Protein AF-A0A3B0VTG4-F1 (afdb_monomer)

pLDDT: mean 87.67, std 13.04, range [30.02, 98.69]

Nearest PDB structures (foldseek):
  5x3d-assembly1_A-2  TM=9.812E-01  e=2.605E-19  Streptomyces wedmorensis
  1n1d-assembly1_A  TM=8.820E-01  e=1.690E-10  Bacillus subtilis
  2b7l-assembly2_D  TM=8.558E-01  e=4.816E-09  Staphylococcus aureus
  3glv-assembly1_B  TM=8.226E-01  e=9.323E-08  Thermoplasma volcanium GSS1
  3k9w-assembly1_A  TM=6.920E-01  e=7.096E-05  Burkholderia pseudomallei 1710b

Solvent-accessible surface area (backbone atoms only — not comparable to full-atom values): 11558 Å² total; per-residue (Å²): 132,49,34,21,36,32,72,44,66,56,52,68,77,51,68,50,59,53,50,55,52,54,58,35,44,77,69,26,48,18,34,35,32,35,34,30,56,66,38,28,48,74,79,52,66,67,56,88,50,53,45,69,57,37,45,56,53,48,63,69,37,92,60,43,73,44,72,44,84,24,72,54,84,64,54,53,70,62,43,70,75,64,62,41,52,28,37,43,45,56,47,71,40,75,49,73,90,44,30,63,44,50,48,50,48,55,59,60,27,55,78,78,71,24,46,83,45,61,53,79,59,57,77,99,58,47,52,67,56,54,49,52,53,49,47,57,62,65,67,30,68,67,46,50,48,51,54,53,54,50,46,62,74,77,33,100,71,80,45,68,44,80,26,63,49,72,66,51,41,55,52,50,77,71,43,66,47,79,55,96,91,39,80,46,58,63,73,45,80,40,77,46,90,78,38,76,76,72,81,82,124

InterPro domains:
  IPR004821 Cytidyltransferase-like domain [PF01467] (10-132)
  IPR004821 Cytidyltransferase-like domain [TIGR00125] (4-64)
  IPR014729 Rossmann-like alpha/beta/alpha sandwich fold [G3DSA:3.40.50.620] (1-135)
  IPR050385 Archaeal FAD synthase [PTHR43793] (2-139)

Structure (mmCIF, N/CA/C/O backbone):
data_AF-A0A3B0VTG4-F1
#
_entry.id   AF-A0A3B0VTG4-F1
#
loop_
_atom_site.group_PDB
_atom_site.id
_atom_site.type_symbol
_atom_site.label_atom_id
_atom_site.label_alt_id
_atom_site.label_comp_id
_atom_site.label_asym_id
_atom_site.label_entity_id
_atom_site.label_seq_id
_atom_site.pdbx_PDB_ins_code
_atom_site.Cartn_x
_atom_site.Cartn_y
_atom_site.Cartn_z
_atom_site.occupancy
_atom_site.B_iso_or_equiv
_atom_site.auth_seq_id
_atom_site.auth_comp_id
_atom_site.auth_asym_id
_atom_site.auth_atom_id
_atom_site.pdbx_PDB_model_num
ATOM 1 N N . MET A 1 1 ? -21.151 6.789 13.279 1.00 82.62 1 MET A N 1
ATOM 2 C CA . MET A 1 1 ? -20.864 5.482 12.653 1.00 82.62 1 MET A CA 1
ATOM 3 C C . MET A 1 1 ? -19.527 5.004 13.201 1.00 82.62 1 MET A C 1
ATOM 5 O O . MET A 1 1 ? -18.742 5.866 13.580 1.00 82.62 1 MET A O 1
ATOM 9 N N . LYS A 1 2 ? -19.290 3.693 13.326 1.00 96.19 2 LYS A N 1
ATOM 10 C CA . LYS A 1 2 ? -17.978 3.196 13.775 1.00 96.19 2 LYS A CA 1
ATOM 11 C C . LYS A 1 2 ? -16.928 3.415 12.689 1.00 96.19 2 LYS A C 1
ATOM 13 O O . LYS A 1 2 ? -17.271 3.433 11.509 1.00 96.19 2 LYS A O 1
ATOM 18 N N . THR A 1 3 ? -15.677 3.566 13.089 1.00 97.94 3 THR A N 1
ATOM 19 C CA . THR A 1 3 ? -14.539 3.845 12.211 1.00 97.94 3 THR A CA 1
ATOM 20 C C . THR A 1 3 ? -13.556 2.684 12.209 1.00 97.94 3 THR A C 1
ATOM 22 O O . THR A 1 3 ? -13.277 2.072 13.241 1.00 97.94 3 THR A O 1
ATOM 25 N N . VAL A 1 4 ? -13.033 2.368 11.028 1.00 98.62 4 VAL A N 1
ATOM 26 C CA . VAL A 1 4 ? -12.163 1.216 10.800 1.00 98.62 4 VAL A CA 1
ATOM 27 C C . VAL A 1 4 ? -10.908 1.683 10.092 1.00 98.62 4 VAL A C 1
ATOM 29 O O . VAL A 1 4 ? -10.991 2.299 9.033 1.00 98.62 4 VAL A O 1
ATOM 32 N N . PHE A 1 5 ? -9.743 1.384 10.649 1.00 98.69 5 PHE A N 1
ATOM 33 C CA . PHE A 1 5 ? -8.465 1.698 10.031 1.00 98.69 5 PHE A CA 1
ATOM 34 C C . PHE A 1 5 ? -7.847 0.460 9.381 1.00 98.69 5 PHE A C 1
ATOM 36 O O . PHE A 1 5 ? -7.787 -0.613 9.983 1.00 98.69 5 PHE A O 1
ATOM 43 N N . VAL A 1 6 ? -7.364 0.614 8.151 1.00 98.31 6 VAL A N 1
ATOM 44 C CA . VAL A 1 6 ? -6.686 -0.448 7.402 1.00 98.31 6 VAL A CA 1
ATOM 45 C C . VAL A 1 6 ? -5.380 0.089 6.839 1.00 98.31 6 VAL A C 1
ATOM 47 O O . VAL A 1 6 ? -5.399 1.001 6.019 1.00 98.31 6 VAL A O 1
ATOM 50 N N . ALA A 1 7 ? -4.247 -0.489 7.230 1.00 96.88 7 ALA A N 1
ATOM 51 C CA . ALA A 1 7 ? -2.952 -0.142 6.650 1.00 96.88 7 ALA A CA 1
ATOM 52 C C . ALA A 1 7 ? -2.632 -1.050 5.453 1.00 96.88 7 ALA A C 1
ATOM 54 O O . ALA A 1 7 ? -2.737 -2.271 5.557 1.00 96.88 7 ALA A O 1
ATOM 55 N N . MET A 1 8 ? -2.231 -0.477 4.314 1.00 94.44 8 MET A N 1
ATOM 56 C CA . MET A 1 8 ? -1.784 -1.252 3.149 1.00 94.44 8 MET A CA 1
ATOM 57 C C . MET A 1 8 ? -0.850 -0.452 2.236 1.00 94.44 8 MET A C 1
ATOM 59 O O . MET A 1 8 ? -0.914 0.772 2.177 1.00 94.44 8 MET A O 1
ATOM 63 N N . SER A 1 9 ? 0.003 -1.144 1.475 1.00 91.31 9 SER A N 1
ATOM 64 C CA . SER A 1 9 ? 0.797 -0.511 0.411 1.00 91.31 9 SER A CA 1
ATOM 65 C C . SER A 1 9 ? 0.034 -0.423 -0.912 1.00 91.31 9 SER A C 1
ATOM 67 O O . SER A 1 9 ? 0.236 0.529 -1.657 1.00 91.31 9 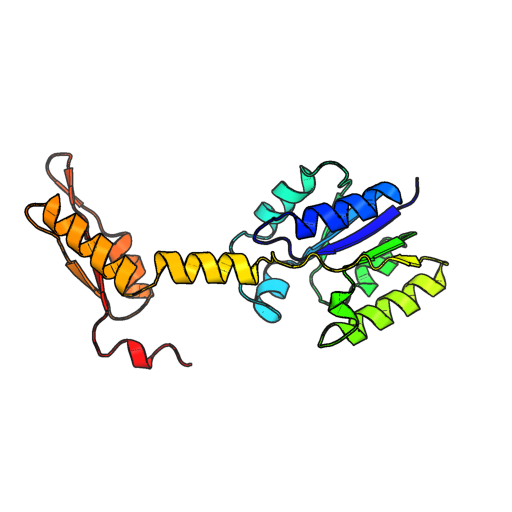SER A O 1
ATOM 69 N N . ALA A 1 10 ? -0.843 -1.397 -1.195 1.00 90.81 10 ALA A N 1
ATOM 70 C CA . ALA A 1 10 ? -1.760 -1.414 -2.339 1.00 90.81 10 ALA A CA 1
ATOM 71 C C . ALA A 1 10 ? -1.123 -1.017 -3.685 1.00 90.81 10 ALA A C 1
ATOM 73 O O . ALA A 1 10 ? -1.694 -0.227 -4.426 1.00 90.81 10 ALA A O 1
ATOM 74 N N . ASP A 1 11 ? 0.065 -1.557 -3.986 1.00 86.88 11 ASP A N 1
ATOM 75 C CA . ASP A 1 11 ? 0.734 -1.334 -5.272 1.00 86.88 11 ASP A CA 1
ATOM 76 C C . ASP A 1 11 ? -0.011 -2.048 -6.404 1.00 86.88 11 ASP A C 1
ATOM 78 O O . ASP A 1 11 ? -0.978 -1.512 -6.922 1.00 86.88 11 ASP A O 1
ATOM 82 N N . ILE A 1 12 ? 0.312 -3.297 -6.744 1.00 89.69 12 ILE A N 1
ATOM 83 C CA . ILE A 1 12 ? -0.545 -4.050 -7.671 1.00 89.69 12 ILE A CA 1
ATOM 84 C C . ILE A 1 12 ? -1.822 -4.468 -6.932 1.00 89.69 12 ILE A C 1
ATOM 86 O O . ILE A 1 12 ? -1.816 -5.403 -6.131 1.00 89.69 12 ILE A O 1
ATOM 90 N N . PHE A 1 13 ? -2.920 -3.749 -7.163 1.00 90.94 13 PHE A N 1
ATOM 91 C CA . PHE A 1 13 ? -4.183 -4.008 -6.479 1.00 90.94 13 PHE A CA 1
ATOM 92 C C . PHE A 1 13 ? -4.794 -5.350 -6.917 1.00 90.94 13 PHE A C 1
ATOM 94 O O . PHE A 1 13 ? -4.857 -5.664 -8.103 1.00 90.94 13 PHE A O 1
ATOM 101 N N . HIS A 1 14 ? -5.244 -6.161 -5.958 1.00 91.44 14 HIS A N 1
ATOM 102 C CA . HIS A 1 14 ? -5.700 -7.529 -6.194 1.00 91.44 14 HIS A CA 1
ATOM 103 C C . HIS A 1 14 ? -6.738 -7.963 -5.150 1.00 91.44 14 HIS A C 1
ATOM 105 O O . HIS A 1 14 ? -7.029 -7.240 -4.193 1.00 91.44 14 HIS A O 1
ATOM 111 N N . THR A 1 15 ? -7.276 -9.176 -5.296 1.00 92.06 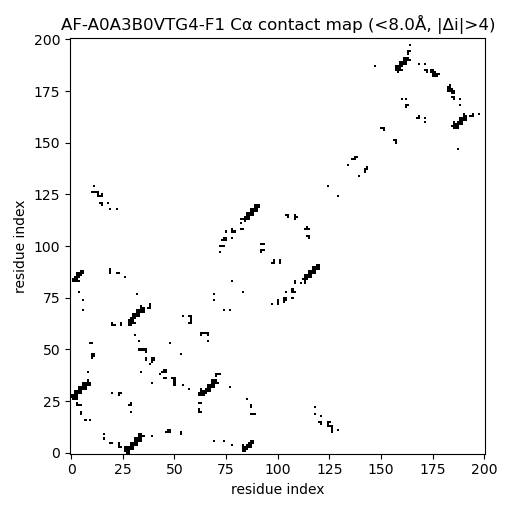15 THR A N 1
ATOM 112 C CA . THR A 1 15 ? -8.368 -9.699 -4.455 1.00 92.06 15 THR A CA 1
ATOM 113 C C . THR A 1 15 ? -8.025 -9.775 -2.967 1.00 92.06 15 THR A C 1
ATOM 115 O O . THR A 1 15 ? -8.903 -9.534 -2.147 1.00 92.06 15 THR A O 1
ATOM 118 N N . GLY A 1 16 ? -6.759 -10.007 -2.604 1.00 92.06 16 GLY A N 1
ATOM 119 C CA . GLY A 1 16 ? -6.303 -9.891 -1.210 1.00 92.06 16 GLY A CA 1
ATOM 120 C C . GLY A 1 16 ? -6.625 -8.537 -0.550 1.00 92.06 16 GLY A C 1
ATOM 121 O O . GLY A 1 16 ? -7.197 -8.514 0.538 1.00 92.06 16 GLY A O 1
ATOM 122 N N . HIS A 1 17 ? -6.367 -7.406 -1.225 1.00 94.81 17 HIS A N 1
ATOM 123 C CA . HIS A 1 17 ? -6.734 -6.081 -0.701 1.00 94.81 17 HIS A CA 1
ATOM 124 C C . HIS A 1 17 ? -8.258 -5.918 -0.599 1.00 94.81 17 HIS A C 1
ATOM 126 O O . HIS A 1 17 ? -8.766 -5.424 0.408 1.00 94.81 17 HIS A O 1
ATOM 132 N N . LEU A 1 18 ? -9.003 -6.390 -1.608 1.00 94.56 18 LEU A N 1
ATOM 133 C CA . LEU A 1 18 ? -10.471 -6.365 -1.595 1.00 94.56 18 LEU A CA 1
ATOM 134 C C . LEU A 1 18 ? -11.063 -7.175 -0.437 1.00 94.56 18 LEU A C 1
ATOM 136 O O . LEU A 1 18 ? -12.076 -6.764 0.123 1.00 94.56 18 LEU A O 1
ATOM 140 N N . ASN A 1 19 ? -10.453 -8.303 -0.069 1.00 94.62 19 ASN A N 1
ATOM 141 C CA . ASN A 1 19 ? -10.923 -9.129 1.039 1.00 94.62 19 ASN A CA 1
ATOM 142 C C . ASN A 1 19 ? -10.782 -8.402 2.382 1.00 94.62 19 ASN A C 1
ATOM 144 O O . ASN A 1 19 ? -11.737 -8.360 3.155 1.00 94.62 19 ASN A O 1
ATOM 148 N N . ILE A 1 20 ? -9.639 -7.750 2.620 1.00 96.06 20 ILE A N 1
ATOM 149 C CA . ILE A 1 20 ? -9.441 -6.918 3.815 1.00 96.06 20 ILE A CA 1
ATOM 150 C C . ILE A 1 20 ? -10.468 -5.780 3.868 1.00 96.06 20 ILE A C 1
ATOM 152 O O . ILE A 1 20 ? -11.127 -5.593 4.889 1.00 96.06 20 ILE A O 1
ATOM 156 N N . ILE A 1 21 ? -10.667 -5.059 2.759 1.00 97.00 21 ILE A N 1
ATOM 157 C CA . ILE A 1 21 ? -11.650 -3.964 2.687 1.00 97.00 21 ILE A CA 1
ATOM 158 C C . ILE A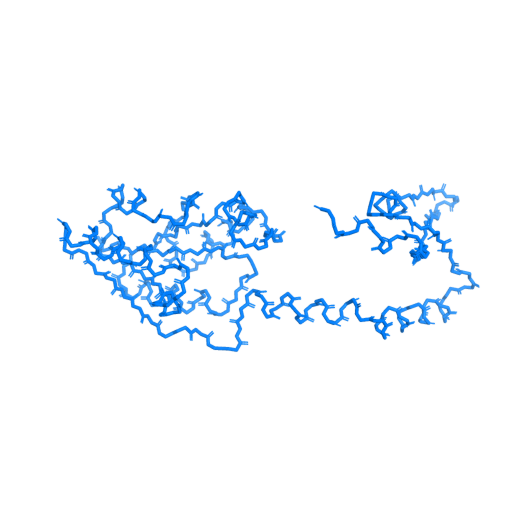 1 21 ? -13.076 -4.489 2.899 1.00 97.00 21 ILE A C 1
ATOM 160 O O . ILE A 1 21 ? -13.884 -3.829 3.550 1.00 97.00 21 ILE A O 1
ATOM 164 N N . LYS A 1 22 ? -13.397 -5.687 2.389 1.00 96.44 22 LYS A N 1
ATOM 165 C CA . LYS A 1 22 ? -14.695 -6.339 2.597 1.00 96.44 22 LYS A CA 1
ATOM 166 C C . LYS A 1 22 ? -14.963 -6.622 4.075 1.00 96.44 22 LYS A C 1
ATOM 168 O O . LYS A 1 22 ? -16.061 -6.323 4.526 1.00 96.44 22 LYS A O 1
ATOM 173 N N . VAL A 1 23 ? -13.985 -7.154 4.804 1.00 97.06 23 VAL A N 1
ATOM 174 C CA . VAL A 1 23 ? -14.107 -7.373 6.254 1.00 97.06 23 VAL A CA 1
ATOM 175 C C . VAL A 1 23 ? -14.235 -6.033 6.982 1.00 97.06 23 VAL A C 1
ATOM 177 O O . VAL A 1 23 ? -15.112 -5.865 7.822 1.00 97.06 23 VAL A O 1
ATOM 180 N N . ALA A 1 24 ? -13.420 -5.042 6.616 1.00 97.81 24 ALA A N 1
ATOM 181 C CA . ALA A 1 24 ? -13.444 -3.725 7.244 1.00 97.81 24 ALA A CA 1
ATOM 182 C C . ALA A 1 24 ? -14.801 -3.015 7.101 1.00 97.81 24 ALA A C 1
ATOM 184 O O . ALA A 1 24 ? -15.331 -2.504 8.084 1.00 97.81 24 ALA A O 1
ATOM 185 N N . ARG A 1 25 ? -15.418 -3.033 5.913 1.00 96.62 25 ARG A N 1
ATOM 186 C CA . ARG A 1 25 ? -16.710 -2.354 5.686 1.00 96.62 25 ARG A CA 1
ATOM 187 C C . ARG A 1 25 ? -17.896 -2.995 6.408 1.00 96.62 25 ARG A C 1
ATOM 189 O O . ARG A 1 25 ? -18.950 -2.376 6.494 1.00 96.62 25 ARG A O 1
ATOM 196 N N . GLU A 1 26 ? -17.764 -4.234 6.881 1.00 97.06 26 GLU A N 1
ATOM 197 C CA . GLU A 1 26 ? -18.783 -4.875 7.726 1.00 97.06 26 GLU A CA 1
ATOM 198 C C . GLU A 1 26 ? -18.760 -4.313 9.160 1.00 97.06 26 GLU A C 1
ATOM 200 O O . GLU A 1 26 ? -19.749 -4.427 9.881 1.00 97.06 26 GLU A O 1
ATOM 205 N N . LEU A 1 27 ? -17.661 -3.658 9.556 1.00 97.56 27 LEU A N 1
ATOM 206 C CA . LEU A 1 27 ? -17.452 -3.104 10.894 1.00 97.56 27 LEU A CA 1
ATOM 207 C C . LEU A 1 27 ? -17.749 -1.596 10.982 1.00 97.56 27 LEU A C 1
ATOM 209 O O . LEU A 1 27 ? -18.110 -1.114 12.059 1.00 97.56 27 LEU A O 1
ATOM 213 N N . GLY A 1 28 ? -17.606 -0.846 9.883 1.00 96.88 28 GLY A N 1
ATOM 214 C CA . GLY A 1 28 ? -17.835 0.601 9.858 1.00 96.88 28 GLY A CA 1
ATOM 215 C C . GLY A 1 28 ? -17.239 1.326 8.646 1.00 96.88 28 GLY A C 1
ATOM 216 O O . GLY A 1 28 ? -16.951 0.713 7.619 1.00 96.88 28 GLY A O 1
ATOM 217 N N . ASP A 1 29 ? -17.061 2.642 8.781 1.00 97.75 29 ASP A N 1
ATOM 218 C CA . ASP A 1 29 ? -16.445 3.511 7.772 1.00 97.75 29 ASP A CA 1
ATOM 219 C C . ASP A 1 29 ? -14.946 3.223 7.649 1.00 97.7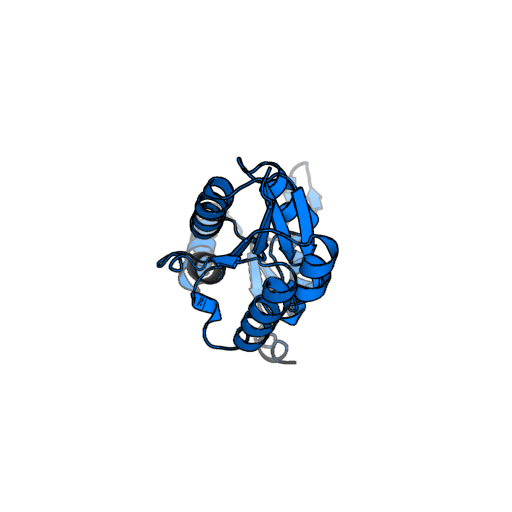5 29 ASP A C 1
ATOM 221 O O . ASP A 1 29 ? -14.203 3.334 8.629 1.00 97.75 29 ASP A O 1
ATOM 225 N N . VAL A 1 30 ? -14.488 2.876 6.444 1.00 98.56 30 VAL A N 1
ATOM 226 C CA . VAL A 1 30 ? -13.110 2.422 6.223 1.00 98.56 30 VAL A CA 1
ATOM 227 C C . VAL A 1 30 ? -12.201 3.595 5.878 1.00 98.56 30 VAL A C 1
ATOM 229 O O . VAL A 1 30 ? -12.356 4.255 4.850 1.00 98.56 30 VAL A O 1
ATOM 232 N N . ILE A 1 31 ? -11.198 3.815 6.720 1.00 98.62 31 ILE A N 1
ATOM 233 C CA . ILE A 1 31 ? -10.091 4.737 6.494 1.00 98.62 31 ILE A CA 1
ATOM 234 C C . ILE A 1 31 ? -8.852 3.906 6.168 1.00 98.62 31 ILE A C 1
ATOM 236 O O . ILE A 1 31 ? -8.397 3.103 6.982 1.00 98.62 31 ILE A O 1
ATOM 240 N N . VAL A 1 32 ? -8.285 4.106 4.983 1.00 98.62 32 VAL A N 1
ATOM 241 C CA . VAL A 1 32 ? -7.075 3.402 4.556 1.00 98.62 32 VAL A CA 1
ATOM 242 C C . VAL A 1 32 ? -5.842 4.255 4.845 1.00 98.62 32 VAL A C 1
ATOM 244 O O . VAL A 1 32 ? -5.724 5.362 4.327 1.00 98.62 32 VAL A O 1
ATOM 247 N N . GLY A 1 33 ? -4.915 3.730 5.644 1.00 98.44 33 GLY A N 1
ATOM 248 C CA . GLY A 1 33 ? -3.544 4.223 5.746 1.00 98.44 33 GLY A CA 1
ATOM 249 C C . GLY A 1 33 ? -2.709 3.663 4.600 1.00 98.44 33 GLY A C 1
ATOM 250 O O . GLY A 1 33 ? -2.276 2.510 4.647 1.00 98.44 33 GLY A O 1
ATOM 251 N N . LEU A 1 34 ? -2.510 4.463 3.556 1.00 98.00 34 LEU A N 1
ATOM 252 C CA . LEU A 1 34 ? -1.762 4.077 2.367 1.00 98.00 34 LEU A CA 1
ATOM 253 C C . LEU A 1 34 ? -0.274 4.380 2.546 1.00 98.00 34 LEU A C 1
ATOM 255 O O . LEU A 1 34 ? 0.110 5.535 2.722 1.00 98.00 34 LEU A O 1
ATOM 259 N N . GLY A 1 35 ? 0.565 3.348 2.453 1.00 96.25 35 GLY A N 1
ATOM 260 C CA . GLY A 1 35 ? 2.021 3.504 2.496 1.00 96.25 35 GLY A CA 1
ATOM 261 C C . GLY A 1 35 ? 2.518 4.507 1.449 1.00 96.25 35 GLY A C 1
ATOM 262 O O . GLY A 1 35 ? 2.178 4.370 0.272 1.00 96.25 35 GLY A O 1
ATOM 263 N N . THR A 1 36 ? 3.313 5.501 1.845 1.00 94.62 36 THR A N 1
ATOM 264 C CA . THR A 1 36 ? 3.918 6.462 0.904 1.00 94.62 36 THR A CA 1
ATOM 265 C C . THR A 1 36 ? 4.952 5.802 -0.025 1.00 94.62 36 THR A C 1
ATOM 267 O O . THR A 1 36 ? 5.247 4.604 0.078 1.00 94.62 36 THR A O 1
ATOM 270 N N . ASP A 1 37 ? 5.472 6.547 -0.998 1.00 89.00 37 ASP A N 1
ATOM 271 C CA . ASP A 1 37 ? 6.493 6.016 -1.908 1.00 89.00 37 ASP A CA 1
ATOM 272 C C . ASP A 1 37 ? 7.828 5.796 -1.179 1.00 89.00 37 ASP A C 1
ATOM 274 O O . ASP A 1 37 ? 8.494 4.785 -1.403 1.00 89.00 37 ASP A O 1
ATOM 278 N N . GLU A 1 38 ? 8.164 6.659 -0.216 1.00 87.12 38 GLU A N 1
ATOM 279 C CA . GLU A 1 38 ? 9.374 6.564 0.606 1.00 87.12 38 GLU A CA 1
ATOM 280 C C . GLU A 1 38 ? 9.379 5.288 1.446 1.00 87.12 38 GLU A C 1
ATOM 282 O O . GLU A 1 38 ? 10.357 4.540 1.431 1.00 87.12 38 GLU A O 1
ATOM 287 N N . ILE A 1 39 ? 8.273 4.991 2.140 1.00 87.88 39 ILE A N 1
ATOM 288 C CA . ILE A 1 39 ? 8.188 3.771 2.951 1.00 87.88 39 ILE A CA 1
ATOM 289 C C . ILE A 1 39 ? 8.216 2.515 2.080 1.00 87.88 39 ILE A C 1
ATOM 291 O O . ILE A 1 39 ? 8.812 1.503 2.453 1.00 87.88 39 ILE A O 1
ATOM 295 N N . SER A 1 40 ? 7.615 2.586 0.892 1.00 82.06 40 SER A N 1
ATOM 296 C CA . SER A 1 40 ? 7.628 1.477 -0.060 1.00 82.06 40 SER A CA 1
ATOM 297 C C . SER A 1 40 ? 9.046 1.197 -0.558 1.00 82.06 40 SER A C 1
ATOM 299 O O . SER A 1 40 ? 9.430 0.034 -0.634 1.00 82.06 40 SER A O 1
ATOM 301 N N . ALA A 1 41 ? 9.834 2.241 -0.830 1.00 79.06 41 ALA A N 1
ATOM 302 C CA . ALA A 1 41 ? 11.226 2.125 -1.258 1.00 79.06 41 ALA A CA 1
ATOM 303 C C . ALA A 1 41 ? 12.178 1.670 -0.137 1.00 79.06 41 ALA A C 1
ATOM 305 O O . ALA A 1 41 ? 13.143 0.966 -0.413 1.00 79.06 41 ALA A O 1
ATOM 306 N N . GLN A 1 42 ? 11.921 2.058 1.116 1.00 79.94 42 GLN A N 1
ATOM 307 C CA . GLN A 1 42 ? 12.785 1.710 2.251 1.00 79.94 42 GLN A CA 1
ATOM 308 C C . GLN A 1 42 ? 12.575 0.280 2.762 1.00 79.94 42 GLN A C 1
ATOM 310 O O . GLN A 1 42 ? 13.536 -0.388 3.133 1.00 79.94 42 GLN A O 1
ATOM 315 N N . TYR A 1 43 ? 11.325 -0.189 2.819 1.00 73.00 43 TYR A N 1
ATOM 316 C CA . TYR A 1 43 ? 10.982 -1.447 3.502 1.00 73.00 43 TYR A CA 1
ATOM 317 C C . TYR A 1 43 ? 10.567 -2.569 2.557 1.00 73.00 43 TYR A C 1
ATOM 319 O O . TYR A 1 43 ? 10.480 -3.730 2.960 1.00 73.00 43 TYR A O 1
ATOM 327 N N . LYS A 1 44 ? 10.260 -2.235 1.305 1.00 71.56 44 LYS A N 1
ATOM 328 C CA . LYS A 1 44 ? 9.880 -3.182 0.260 1.00 71.56 44 LYS A CA 1
ATOM 329 C C . LYS A 1 44 ? 10.597 -2.799 -1.034 1.00 71.56 44 LYS A C 1
ATOM 331 O O . LYS A 1 44 ? 11.603 -2.102 -1.038 1.00 71.56 44 LYS A O 1
ATOM 336 N N . GLN A 1 45 ? 10.095 -3.316 -2.147 1.00 70.69 45 GLN A N 1
ATOM 337 C CA . GLN A 1 45 ? 10.482 -2.850 -3.466 1.00 70.69 45 GLN A CA 1
ATOM 338 C C . GLN A 1 45 ? 9.760 -1.545 -3.786 1.00 70.69 45 GLN A C 1
ATOM 340 O O . GLN A 1 45 ? 8.603 -1.364 -3.395 1.00 70.69 45 GLN A O 1
ATOM 345 N N . MET A 1 46 ? 10.414 -0.699 -4.583 1.00 76.19 46 MET A N 1
ATOM 346 C CA . MET A 1 46 ? 9.791 0.489 -5.152 1.00 76.19 46 MET A CA 1
ATOM 347 C C . MET A 1 46 ? 8.452 0.120 -5.806 1.00 76.19 46 MET A C 1
ATOM 349 O O . MET A 1 46 ? 8.364 -0.810 -6.626 1.00 76.19 46 MET A O 1
ATOM 353 N N . ALA A 1 47 ? 7.398 0.819 -5.382 1.00 80.94 47 ALA A N 1
ATOM 354 C CA . ALA A 1 47 ? 6.064 0.649 -5.931 1.00 80.94 47 ALA A CA 1
ATOM 355 C C . ALA A 1 47 ? 6.087 0.966 -7.433 1.00 80.94 47 ALA A C 1
ATOM 357 O O . ALA A 1 47 ? 6.842 1.820 -7.889 1.00 80.94 47 ALA A O 1
ATOM 358 N N . PHE A 1 48 ? 5.303 0.221 -8.207 1.00 83.75 48 PHE A N 1
ATOM 359 C CA . PHE A 1 48 ? 5.186 0.441 -9.643 1.00 83.75 48 PHE A CA 1
ATOM 360 C C . PHE A 1 48 ? 4.313 1.669 -9.896 1.00 83.75 48 PHE A C 1
ATOM 362 O O . PHE A 1 48 ? 4.605 2.467 -10.781 1.00 83.75 48 PHE A O 1
ATOM 369 N N . MET A 1 49 ? 3.262 1.826 -9.090 1.00 87.75 49 MET A N 1
ATOM 370 C CA . MET A 1 49 ? 2.422 3.015 -9.078 1.00 87.75 49 MET A CA 1
ATOM 371 C C . MET A 1 49 ? 2.854 3.981 -7.977 1.00 87.75 49 MET A C 1
ATOM 373 O O . MET A 1 49 ? 3.135 3.565 -6.848 1.00 87.75 49 MET A O 1
ATOM 377 N N . SER A 1 50 ? 2.831 5.278 -8.286 1.00 90.75 50 SER A N 1
ATOM 378 C CA . SER A 1 50 ? 3.059 6.328 -7.292 1.00 90.75 50 SER A CA 1
ATOM 379 C C . SER A 1 50 ? 1.984 6.309 -6.209 1.00 90.75 50 SER A C 1
ATOM 381 O O . SER A 1 50 ? 0.885 5.773 -6.397 1.00 90.75 50 SER A O 1
ATOM 383 N N . TYR A 1 51 ? 2.275 6.934 -5.073 1.00 94.88 51 TYR A N 1
ATOM 384 C CA . TYR A 1 51 ? 1.317 7.103 -3.987 1.00 94.88 51 TYR A CA 1
ATOM 385 C C . TYR A 1 51 ? -0.005 7.700 -4.480 1.00 94.88 51 TYR A C 1
ATOM 387 O O . TYR A 1 51 ? -1.064 7.160 -4.170 1.00 94.88 51 TYR A O 1
ATOM 395 N N . GLU A 1 52 ? 0.044 8.739 -5.317 1.00 96.31 52 GLU A N 1
ATOM 396 C CA . GLU A 1 52 ? -1.159 9.390 -5.850 1.00 96.31 52 GLU A CA 1
ATOM 397 C C . GLU A 1 52 ? -1.981 8.469 -6.760 1.00 96.31 52 GLU A C 1
ATOM 399 O O . GLU A 1 52 ? -3.209 8.451 -6.683 1.00 96.31 52 GLU A O 1
ATOM 404 N N . GLN A 1 53 ? -1.328 7.638 -7.579 1.00 94.75 53 GLN A N 1
ATOM 405 C CA . GLN A 1 53 ? -2.024 6.650 -8.409 1.00 94.75 53 GLN A CA 1
ATOM 406 C C . GLN A 1 53 ? -2.711 5.581 -7.548 1.00 94.75 53 GLN A C 1
ATOM 408 O O . GLN A 1 53 ? -3.885 5.267 -7.756 1.00 94.75 53 GLN A O 1
ATOM 413 N N . ARG A 1 54 ? -2.004 5.052 -6.541 1.00 96.38 54 ARG A N 1
ATOM 414 C CA . ARG A 1 54 ? -2.539 4.051 -5.600 1.00 96.38 54 ARG A CA 1
ATOM 415 C C . ARG A 1 54 ? -3.684 4.628 -4.764 1.00 96.38 54 ARG A C 1
ATOM 417 O O . ARG A 1 54 ? -4.700 3.962 -4.562 1.00 96.38 54 ARG A O 1
ATOM 424 N N . LYS A 1 55 ? -3.553 5.886 -4.337 1.00 97.81 55 LYS A N 1
ATOM 425 C CA . LYS A 1 55 ? -4.584 6.647 -3.627 1.00 97.81 55 LYS A CA 1
ATOM 426 C C . LYS A 1 55 ? -5.839 6.802 -4.478 1.00 97.81 55 LYS A C 1
ATOM 428 O O . LYS A 1 55 ? -6.913 6.433 -4.014 1.00 97.81 55 LYS A O 1
ATOM 433 N N . ALA A 1 56 ? -5.700 7.252 -5.725 1.00 97.44 56 ALA A N 1
ATOM 434 C CA . ALA A 1 56 ? -6.829 7.431 -6.636 1.00 97.44 56 ALA A CA 1
ATOM 435 C C . ALA A 1 56 ? -7.609 6.125 -6.867 1.00 97.44 56 ALA A C 1
ATOM 437 O O . ALA A 1 56 ? -8.840 6.141 -6.903 1.00 97.44 56 ALA A O 1
ATOM 438 N N . ILE A 1 57 ? -6.916 4.984 -6.973 1.00 96.56 57 ILE A N 1
ATOM 439 C CA . ILE A 1 57 ? -7.564 3.667 -7.054 1.00 96.56 57 ILE A CA 1
ATOM 440 C C . ILE A 1 57 ? -8.387 3.407 -5.791 1.00 96.56 57 ILE A C 1
ATOM 442 O O . ILE A 1 57 ? -9.580 3.131 -5.890 1.00 96.56 57 ILE A O 1
ATOM 446 N N . LEU A 1 58 ? -7.764 3.513 -4.614 1.00 97.44 58 LEU A N 1
ATOM 447 C CA . LEU A 1 58 ? -8.400 3.209 -3.331 1.00 97.44 58 LEU A CA 1
ATOM 448 C C . LEU A 1 58 ? -9.590 4.121 -3.015 1.00 97.44 58 LEU A C 1
ATOM 450 O O . LEU A 1 58 ? -10.597 3.627 -2.518 1.00 97.44 58 LEU A O 1
ATOM 454 N N . GLU A 1 59 ? -9.515 5.411 -3.346 1.00 97.19 59 GLU A N 1
ATOM 455 C CA . GLU A 1 59 ? -10.620 6.369 -3.172 1.00 97.19 59 GLU A CA 1
ATOM 456 C C . GLU A 1 59 ? -11.858 6.008 -4.010 1.00 97.19 59 GLU A C 1
ATOM 458 O O . GLU A 1 59 ? -12.969 6.403 -3.669 1.00 97.19 59 GLU A O 1
ATOM 463 N N . ASN A 1 60 ? -11.690 5.215 -5.073 1.00 97.00 60 ASN A N 1
ATOM 464 C CA . ASN A 1 60 ? -12.782 4.720 -5.914 1.00 97.00 60 ASN A CA 1
ATOM 465 C C . ASN A 1 60 ? -13.215 3.284 -5.568 1.00 97.00 60 ASN A C 1
ATOM 467 O O . ASN A 1 60 ? -14.127 2.738 -6.198 1.00 97.00 60 ASN A O 1
ATOM 471 N N . ILE A 1 61 ? -12.600 2.645 -4.566 1.00 96.56 61 ILE A N 1
ATOM 472 C CA . ILE A 1 61 ? -13.030 1.325 -4.105 1.00 96.56 61 ILE A CA 1
ATOM 473 C C . ILE A 1 61 ? -14.253 1.464 -3.202 1.00 96.56 61 ILE A C 1
ATOM 475 O O . ILE A 1 61 ? -14.241 2.136 -2.171 1.00 96.56 61 ILE A O 1
ATOM 479 N N . LYS A 1 62 ? -15.319 0.739 -3.554 1.00 94.12 62 LYS A N 1
ATOM 480 C CA . LYS A 1 62 ? -16.553 0.691 -2.766 1.00 94.12 62 LYS A CA 1
ATOM 481 C C . LYS A 1 62 ? -16.273 0.327 -1.303 1.00 94.12 62 LYS A C 1
ATOM 483 O O . LYS A 1 62 ? -15.795 -0.769 -1.009 1.00 94.12 62 LYS A O 1
ATOM 488 N N . GLY A 1 63 ? -16.695 1.210 -0.402 1.00 91.31 63 GLY A N 1
ATOM 489 C CA . GLY A 1 63 ? -16.579 1.037 1.046 1.00 91.31 63 GLY A CA 1
ATOM 490 C C . GLY A 1 63 ? -15.370 1.735 1.664 1.00 91.31 63 GLY A C 1
ATOM 491 O O . GLY A 1 63 ? -15.322 1.824 2.883 1.00 91.31 63 GLY A O 1
ATOM 492 N N . VAL A 1 64 ? -14.434 2.252 0.861 1.00 97.75 64 VAL A N 1
ATOM 493 C CA . VAL A 1 64 ? -13.378 3.147 1.345 1.00 97.75 64 VAL A CA 1
ATOM 494 C C . VAL A 1 64 ? -13.959 4.551 1.487 1.00 97.75 64 VAL A C 1
ATOM 496 O O . VAL A 1 64 ? -14.417 5.143 0.515 1.00 97.75 64 VAL A O 1
ATOM 499 N N . THR A 1 65 ? -13.947 5.079 2.707 1.00 97.81 65 THR A N 1
ATOM 500 C CA . THR A 1 65 ? -14.465 6.414 3.036 1.00 97.81 65 THR A CA 1
ATOM 501 C C . THR A 1 65 ? -13.379 7.478 2.895 1.00 97.81 65 THR A C 1
ATOM 503 O O . THR A 1 65 ? -13.657 8.606 2.494 1.00 97.81 65 THR A O 1
ATOM 506 N N . ARG A 1 66 ? -12.130 7.142 3.241 1.00 97.62 66 ARG A N 1
ATOM 507 C CA . ARG A 1 66 ? -10.990 8.063 3.148 1.00 97.62 66 ARG A CA 1
ATOM 508 C C . ARG A 1 66 ? -9.680 7.307 2.980 1.00 97.62 66 ARG A C 1
ATOM 510 O O . ARG A 1 66 ? -9.498 6.253 3.581 1.00 97.62 66 ARG A O 1
ATOM 517 N N . VAL A 1 67 ? -8.741 7.894 2.247 1.00 98.56 67 VAL A N 1
ATOM 518 C CA . VAL A 1 67 ? -7.355 7.423 2.157 1.00 98.56 67 VAL A CA 1
ATOM 519 C C . VAL A 1 67 ? -6.436 8.494 2.741 1.00 98.56 67 VAL A C 1
ATOM 521 O O . VAL A 1 67 ? -6.563 9.669 2.403 1.00 98.56 67 VAL A O 1
ATOM 524 N N . ILE A 1 68 ? -5.543 8.103 3.648 1.00 98.38 68 ILE A N 1
ATOM 525 C CA . ILE A 1 68 ? -4.557 8.984 4.285 1.00 98.38 68 ILE A CA 1
ATOM 526 C C . ILE A 1 68 ? -3.147 8.403 4.133 1.00 98.38 68 ILE A C 1
ATOM 528 O O . ILE A 1 68 ? -3.009 7.182 4.039 1.00 98.38 68 ILE A O 1
ATOM 532 N N . PRO A 1 69 ? -2.094 9.235 4.135 1.00 98.19 69 PRO A N 1
ATOM 533 C CA . PRO A 1 69 ? -0.728 8.738 4.050 1.00 98.19 69 PRO A CA 1
ATOM 534 C C . PRO A 1 69 ? -0.324 7.975 5.317 1.00 98.19 69 PRO A C 1
ATOM 536 O O . PRO A 1 69 ? -0.656 8.358 6.440 1.00 98.19 69 PRO A O 1
ATOM 539 N N . GLN A 1 70 ? 0.445 6.907 5.127 1.00 97.75 70 GLN A N 1
ATOM 540 C CA . GLN A 1 70 ? 1.120 6.136 6.165 1.00 97.75 70 GLN A CA 1
ATOM 541 C C . GLN A 1 70 ? 2.631 6.161 5.864 1.00 97.75 70 GLN A C 1
ATOM 543 O O . GLN A 1 70 ? 3.116 5.339 5.086 1.00 97.75 70 GLN A O 1
ATOM 548 N N . PRO A 1 71 ? 3.382 7.133 6.411 1.00 94.69 71 PRO A N 1
ATOM 549 C CA . PRO A 1 71 ? 4.783 7.364 6.043 1.00 94.69 71 PRO A CA 1
ATOM 550 C C . PRO A 1 71 ? 5.770 6.417 6.736 1.00 94.69 71 PRO A C 1
ATOM 552 O O . PRO A 1 71 ? 6.943 6.398 6.385 1.00 94.69 71 PRO A O 1
ATOM 555 N N . THR A 1 72 ? 5.317 5.658 7.736 1.00 94.94 72 THR A N 1
ATOM 556 C CA . THR A 1 72 ? 6.128 4.768 8.582 1.00 94.94 72 THR A CA 1
ATOM 557 C C . THR A 1 72 ? 5.477 3.392 8.699 1.00 94.94 72 THR A C 1
ATOM 559 O O . THR A 1 72 ? 4.268 3.258 8.507 1.00 94.94 72 THR A O 1
ATOM 562 N N . LEU A 1 73 ? 6.253 2.363 9.061 1.00 93.12 73 LEU A N 1
ATOM 563 C CA . LEU A 1 73 ? 5.671 1.077 9.469 1.00 93.12 73 LEU A CA 1
ATOM 564 C C . LEU A 1 73 ? 4.911 1.187 10.795 1.00 93.12 73 LEU A C 1
ATOM 566 O O . LEU A 1 73 ? 3.963 0.444 11.013 1.00 93.12 73 LEU A O 1
ATOM 570 N N . ASP A 1 74 ? 5.299 2.120 11.665 1.00 95.38 74 ASP A N 1
ATOM 571 C CA . ASP A 1 74 ? 4.572 2.399 12.898 1.00 95.38 74 ASP A CA 1
ATOM 572 C C . ASP A 1 74 ? 3.208 3.046 12.605 1.00 95.38 74 ASP A C 1
ATOM 574 O O . ASP A 1 74 ? 3.128 4.173 12.111 1.00 95.38 74 ASP A O 1
ATOM 578 N N . LEU A 1 75 ? 2.130 2.327 12.922 1.00 97.25 75 LEU A N 1
ATOM 579 C CA . LEU A 1 75 ? 0.756 2.783 12.710 1.00 97.25 75 LEU A CA 1
ATOM 580 C C . LEU A 1 75 ? 0.277 3.733 13.818 1.00 97.25 75 LEU A C 1
ATOM 582 O O . LEU A 1 75 ? -0.697 4.461 13.618 1.00 97.25 75 LEU A O 1
ATOM 586 N N . VAL A 1 76 ? 0.949 3.754 14.975 1.00 97.81 76 VAL A N 1
ATOM 587 C CA . VAL A 1 76 ? 0.508 4.463 16.185 1.00 97.81 76 VAL A CA 1
ATOM 588 C C . VAL A 1 76 ? 0.193 5.945 15.955 1.00 97.81 76 VAL A C 1
ATOM 590 O O . VAL A 1 76 ? -0.849 6.384 16.449 1.00 97.81 76 VAL A O 1
ATOM 593 N N . PRO A 1 77 ? 0.986 6.735 15.201 1.00 98.19 77 PRO A N 1
ATOM 594 C CA . PRO A 1 77 ? 0.674 8.146 14.971 1.00 98.19 77 PRO A CA 1
ATOM 595 C C . PRO A 1 77 ? -0.700 8.356 14.322 1.00 98.19 77 PRO A C 1
ATOM 597 O O . PRO A 1 77 ? -1.504 9.156 14.805 1.00 98.19 77 PRO A O 1
ATOM 600 N N . ASN A 1 78 ? -1.007 7.578 13.279 1.00 98.31 78 ASN A N 1
ATOM 601 C CA . ASN A 1 78 ? -2.306 7.627 12.612 1.00 98.31 78 ASN A CA 1
ATOM 602 C C . ASN A 1 78 ? -3.419 7.085 13.518 1.00 98.31 78 ASN A C 1
ATOM 604 O O . ASN A 1 78 ? -4.499 7.673 13.576 1.00 98.31 78 ASN A O 1
ATOM 608 N N . LEU A 1 79 ? -3.161 6.023 14.286 1.00 98.44 79 LEU A N 1
ATOM 609 C CA . LEU A 1 79 ? -4.140 5.497 15.239 1.00 98.44 79 LEU A CA 1
ATOM 610 C C . LEU A 1 79 ? -4.487 6.507 16.335 1.00 98.44 79 LEU A C 1
ATOM 612 O O . LEU A 1 79 ? -5.663 6.676 16.635 1.00 98.44 79 LEU A O 1
ATOM 616 N N . ARG A 1 80 ? -3.513 7.229 16.899 1.00 98.31 80 ARG A N 1
ATOM 617 C CA . ARG A 1 80 ? -3.769 8.262 17.918 1.00 98.31 80 ARG A CA 1
ATOM 618 C C . ARG A 1 80 ? -4.539 9.458 17.365 1.00 98.31 80 ARG A C 1
ATOM 620 O O . ARG A 1 80 ? -5.368 10.019 18.080 1.00 98.31 80 ARG A O 1
ATOM 627 N N . ALA A 1 81 ? -4.275 9.842 16.116 1.00 97.88 81 ALA A N 1
ATOM 628 C CA . ALA A 1 81 ? -4.976 10.941 15.455 1.00 97.88 81 ALA A CA 1
ATOM 629 C C . ALA A 1 81 ? -6.438 10.590 15.131 1.00 97.88 81 ALA A C 1
ATOM 631 O O . ALA A 1 81 ? -7.315 11.447 15.223 1.00 97.88 81 ALA A O 1
ATOM 632 N N . LEU A 1 82 ? -6.698 9.337 14.750 1.00 97.56 82 LEU A N 1
ATOM 633 C CA . LEU A 1 82 ? -8.018 8.879 14.314 1.00 97.56 82 LEU A CA 1
ATOM 634 C C . LEU A 1 82 ? -8.872 8.278 15.430 1.00 97.56 82 LEU A C 1
ATOM 636 O O . LEU A 1 82 ? -10.092 8.373 15.357 1.00 97.56 82 LEU A O 1
ATOM 640 N N . LYS A 1 83 ? -8.234 7.639 16.417 1.00 98.06 83 LYS A N 1
ATOM 641 C CA . LYS A 1 83 ? -8.848 6.811 17.466 1.00 98.06 83 LYS A CA 1
ATOM 642 C C . LYS A 1 83 ? -9.922 5.858 16.917 1.00 98.06 83 LYS A C 1
ATOM 644 O O . LYS A 1 83 ? -11.078 5.953 17.327 1.00 98.06 83 LYS A O 1
ATOM 649 N N . PRO A 1 84 ? -9.577 4.972 15.963 1.00 98.31 84 PRO A N 1
ATOM 650 C CA . PRO A 1 84 ? -10.567 4.119 15.326 1.00 98.31 84 PRO A CA 1
ATOM 651 C C . PRO A 1 84 ? -11.135 3.084 16.304 1.00 98.31 84 PRO A C 1
ATOM 653 O O . PRO A 1 84 ? -10.429 2.611 17.199 1.00 98.31 84 PRO A O 1
ATOM 656 N N . ASP A 1 85 ? -12.388 2.682 16.085 1.00 98.62 85 ASP A N 1
ATOM 657 C CA . ASP A 1 85 ? -13.013 1.577 16.824 1.00 98.62 85 ASP A CA 1
ATOM 658 C C . ASP A 1 85 ? -12.336 0.240 16.492 1.00 98.62 85 ASP A C 1
ATOM 660 O O . ASP A 1 85 ? -12.194 -0.630 17.353 1.00 98.62 85 ASP A O 1
ATOM 664 N N . PHE A 1 86 ? -11.905 0.081 15.237 1.00 98.62 86 PHE A N 1
ATOM 665 C CA . PHE A 1 86 ? -11.288 -1.145 14.747 1.00 98.62 86 PHE A CA 1
ATOM 666 C C . PHE A 1 86 ? -10.040 -0.881 13.912 1.00 98.62 86 PHE A C 1
ATOM 668 O O . PHE A 1 86 ? -9.998 0.051 13.110 1.00 98.62 86 PHE A O 1
ATOM 675 N N . VAL A 1 87 ? -9.058 -1.770 14.021 1.00 98.62 87 VAL A N 1
ATOM 676 C CA . VAL A 1 87 ? -7.996 -1.936 13.022 1.00 98.62 87 VAL A CA 1
ATOM 677 C C . VAL A 1 87 ? -8.190 -3.288 12.357 1.00 98.62 87 VAL A C 1
ATOM 679 O O . VAL A 1 87 ? -8.417 -4.278 13.048 1.00 98.62 87 VAL A O 1
ATOM 682 N N . VAL A 1 88 ? -8.099 -3.348 11.029 1.00 98.25 88 VAL A N 1
ATOM 683 C CA . VAL A 1 88 ? -8.142 -4.614 10.285 1.00 98.25 88 VAL A CA 1
ATOM 684 C C . VAL A 1 88 ? -6.829 -4.809 9.543 1.00 98.25 88 VAL A C 1
ATOM 686 O O . VAL A 1 88 ? -6.406 -3.941 8.779 1.00 98.25 88 VAL A O 1
ATOM 689 N N . HIS A 1 89 ? -6.198 -5.962 9.747 1.00 96.81 89 HIS A N 1
ATOM 690 C CA . HIS A 1 89 ? -4.977 -6.365 9.049 1.00 96.81 89 HIS A CA 1
ATOM 691 C C . HIS A 1 89 ? -4.982 -7.882 8.829 1.00 96.81 89 HIS A C 1
ATOM 693 O O . HIS A 1 89 ? -5.575 -8.602 9.619 1.00 96.81 89 HIS A O 1
ATOM 699 N N . GLY A 1 90 ? -4.333 -8.391 7.780 1.00 93.94 90 GLY A N 1
ATOM 700 C CA . GLY A 1 90 ? -4.135 -9.840 7.634 1.00 93.94 90 GLY A CA 1
ATOM 701 C C . GLY A 1 90 ? -3.371 -10.441 8.822 1.00 93.94 90 GLY A C 1
ATOM 702 O O . GLY A 1 90 ? -2.627 -9.748 9.512 1.00 93.94 90 GLY A O 1
ATOM 703 N N . ASP A 1 91 ? -3.532 -11.733 9.081 1.00 93.50 91 ASP A N 1
ATOM 704 C CA . ASP A 1 91 ? -2.822 -12.416 10.170 1.00 93.50 91 ASP A CA 1
ATOM 705 C C . ASP A 1 91 ? -1.339 -12.727 9.876 1.00 93.50 91 ASP A C 1
ATOM 707 O O . ASP A 1 91 ? -0.621 -13.200 10.760 1.00 93.50 91 ASP A O 1
ATOM 711 N N . ASP A 1 92 ? -0.850 -12.391 8.679 1.00 90.00 92 ASP A N 1
ATOM 712 C CA . ASP A 1 92 ? 0.519 -12.616 8.201 1.00 90.00 92 ASP A CA 1
ATOM 713 C C . ASP A 1 92 ? 1.581 -11.840 8.996 1.00 90.00 92 ASP A C 1
ATOM 715 O O . ASP A 1 92 ? 2.717 -12.294 9.140 1.00 90.00 92 ASP A O 1
ATOM 719 N N . TRP A 1 93 ? 1.204 -10.712 9.600 1.00 92.44 93 TRP A N 1
ATOM 720 C CA . TRP A 1 93 ? 2.094 -9.886 10.424 1.00 92.44 93 TRP A CA 1
ATOM 721 C C . TRP A 1 93 ? 2.236 -10.336 11.890 1.00 92.44 93 TRP A C 1
ATOM 723 O O . TRP A 1 93 ? 2.958 -9.709 12.666 1.00 92.44 93 TRP A O 1
ATOM 733 N N . LYS A 1 94 ? 1.579 -11.436 12.298 1.00 90.94 94 LYS A N 1
ATOM 734 C CA . LYS A 1 94 ? 1.759 -12.028 13.643 1.00 90.94 94 LYS A CA 1
ATOM 735 C C . LYS A 1 94 ? 3.195 -12.493 13.886 1.00 90.94 94 LYS A C 1
ATOM 737 O O . LYS A 1 94 ? 3.632 -12.603 15.032 1.00 90.94 94 LYS A O 1
ATOM 742 N N . THR A 1 95 ? 3.920 -12.773 12.808 1.00 88.75 95 THR A N 1
ATOM 743 C CA . THR A 1 95 ? 5.322 -13.192 12.818 1.00 88.75 95 THR A CA 1
ATOM 744 C C . THR A 1 95 ? 6.159 -12.259 11.943 1.00 88.75 95 THR A C 1
ATOM 746 O O . THR A 1 95 ? 5.626 -11.468 11.168 1.00 88.75 95 THR A O 1
ATOM 749 N N . GLY A 1 96 ? 7.484 -12.356 12.053 1.00 87.75 96 GLY A N 1
ATOM 750 C CA . GLY A 1 96 ? 8.402 -11.574 11.226 1.00 87.75 96 GLY A CA 1
ATOM 751 C C . GLY A 1 96 ? 8.516 -10.107 11.647 1.00 87.75 96 GLY A C 1
ATOM 752 O O . GLY A 1 96 ? 8.262 -9.750 12.797 1.00 87.75 96 GLY A O 1
ATOM 753 N N . LEU A 1 97 ? 8.933 -9.270 10.695 1.00 84.44 97 LEU A N 1
ATOM 754 C CA . LEU A 1 97 ? 9.358 -7.883 10.922 1.00 84.44 97 LEU A CA 1
ATOM 755 C C . LEU A 1 97 ? 8.268 -6.990 11.538 1.00 84.44 97 LEU A C 1
ATOM 757 O O . LEU A 1 97 ? 8.567 -6.106 12.328 1.00 84.44 97 LEU A O 1
ATOM 761 N N . LEU A 1 98 ? 7.000 -7.225 11.192 1.00 90.69 98 LEU A N 1
ATOM 762 C CA . LEU A 1 98 ? 5.877 -6.380 11.613 1.00 90.69 98 LEU A CA 1
ATOM 763 C C . LEU A 1 98 ? 5.275 -6.776 12.969 1.00 90.69 98 LEU A C 1
ATOM 765 O O . LEU A 1 98 ? 4.300 -6.167 13.409 1.00 90.69 98 LEU A O 1
ATOM 769 N N . ARG A 1 99 ? 5.851 -7.767 13.661 1.00 94.12 99 ARG A N 1
ATOM 770 C CA . ARG A 1 99 ? 5.347 -8.228 14.961 1.00 94.12 99 ARG A CA 1
ATOM 771 C C . ARG A 1 99 ? 5.346 -7.115 16.013 1.00 94.12 99 ARG A C 1
ATOM 773 O O . ARG A 1 99 ? 4.409 -7.030 16.803 1.00 94.12 99 ARG A O 1
ATOM 780 N N . GLU A 1 100 ? 6.376 -6.274 16.026 1.00 93.88 100 GLU A N 1
ATOM 781 C CA . GLU A 1 100 ? 6.477 -5.152 16.969 1.00 93.88 100 GLU A CA 1
ATOM 782 C C . GLU A 1 100 ? 5.441 -4.070 16.657 1.00 93.88 100 GLU A C 1
ATOM 784 O O . GLU A 1 100 ? 4.722 -3.632 17.553 1.00 93.88 100 GLU A O 1
ATOM 789 N N . THR A 1 101 ? 5.269 -3.728 15.375 1.00 95.12 101 THR A N 1
ATOM 790 C CA . THR A 1 101 ? 4.189 -2.845 14.912 1.00 95.12 101 THR A CA 1
ATOM 791 C C . THR A 1 101 ? 2.821 -3.359 15.357 1.00 95.12 101 THR A C 1
ATOM 793 O O . THR A 1 101 ? 2.014 -2.594 15.881 1.00 95.12 101 THR A O 1
ATOM 796 N N . ARG A 1 102 ? 2.562 -4.663 15.193 1.00 96.94 102 ARG A N 1
ATOM 797 C CA . ARG A 1 102 ? 1.318 -5.299 15.638 1.00 96.94 102 ARG A CA 1
ATOM 798 C C . ARG A 1 102 ? 1.103 -5.128 17.141 1.00 96.94 102 ARG A C 1
ATOM 800 O O . ARG A 1 102 ? -0.017 -4.841 17.557 1.00 96.94 102 ARG A O 1
ATOM 807 N N . GLN A 1 103 ? 2.143 -5.314 17.954 1.00 97.06 103 GLN A N 1
ATOM 808 C CA . GLN A 1 103 ? 2.025 -5.138 19.401 1.00 97.06 103 GLN A CA 1
ATOM 809 C C . GLN A 1 103 ? 1.696 -3.683 19.758 1.00 97.06 103 GLN A C 1
ATOM 811 O O . GLN A 1 103 ? 0.738 -3.453 20.488 1.00 97.06 103 GLN A O 1
ATOM 816 N N . GLY A 1 104 ? 2.387 -2.711 19.153 1.00 97.12 104 GLY A N 1
ATOM 817 C CA . GLY A 1 104 ? 2.100 -1.289 19.368 1.00 97.12 104 GLY A CA 1
ATOM 818 C C . GLY A 1 104 ? 0.664 -0.900 18.997 1.00 97.12 104 GLY A C 1
ATOM 819 O O . GLY A 1 104 ? 0.041 -0.100 19.687 1.00 97.12 104 GLY A O 1
ATOM 820 N N . VAL A 1 105 ? 0.099 -1.515 17.954 1.00 97.88 105 VAL A N 1
ATOM 821 C CA . VAL A 1 105 ? -1.315 -1.344 17.577 1.00 97.88 105 VAL A CA 1
ATOM 822 C C . VAL A 1 105 ? -2.250 -1.863 18.667 1.00 97.88 105 VAL A C 1
ATOM 824 O O . VAL A 1 105 ? -3.206 -1.177 19.019 1.00 97.88 105 VAL A O 1
ATOM 827 N N . ILE A 1 106 ? -1.988 -3.056 19.207 1.00 97.75 106 ILE A N 1
ATOM 828 C CA . ILE A 1 106 ? -2.802 -3.648 20.279 1.00 97.75 106 ILE A CA 1
ATOM 829 C C . ILE A 1 106 ? -2.768 -2.761 21.522 1.00 97.75 106 ILE A C 1
ATOM 831 O O . ILE A 1 106 ? -3.825 -2.434 22.058 1.00 97.75 106 ILE A O 1
ATOM 835 N N . ASP A 1 107 ? -1.573 -2.352 21.943 1.00 98.06 107 ASP A N 1
ATOM 836 C CA . ASP A 1 107 ? -1.371 -1.554 23.152 1.00 98.06 107 ASP A CA 1
ATOM 837 C C . ASP A 1 107 ? -2.093 -0.206 23.043 1.00 98.06 107 ASP A C 1
ATOM 839 O O . ASP A 1 107 ? -2.819 0.204 23.946 1.00 98.06 107 ASP A O 1
ATOM 843 N N . VAL A 1 108 ? -1.968 0.455 21.891 1.00 98.12 108 VAL A N 1
ATOM 844 C CA . VAL A 1 108 ? -2.581 1.763 21.648 1.00 98.12 108 VAL A CA 1
ATOM 845 C C . VAL A 1 108 ? -4.102 1.676 21.535 1.00 98.12 108 VAL A C 1
ATOM 847 O O . VAL A 1 108 ? -4.795 2.540 22.063 1.00 98.12 108 VAL A O 1
ATOM 850 N N . LEU A 1 109 ? -4.652 0.625 20.919 1.00 98.19 109 LEU A N 1
ATOM 851 C CA . LEU A 1 109 ? -6.105 0.441 20.843 1.00 98.19 109 LEU A CA 1
ATOM 852 C C . LEU A 1 109 ? -6.748 0.233 22.222 1.00 98.19 109 LEU A C 1
ATOM 854 O O . LEU A 1 109 ? -7.871 0.694 22.442 1.00 98.19 109 LEU A O 1
ATOM 858 N N . GLN A 1 110 ? -6.051 -0.414 23.164 1.00 97.50 110 GLN A N 1
ATOM 859 C CA . GLN A 1 110 ? -6.560 -0.623 24.525 1.00 97.50 110 GLN A CA 1
ATOM 860 C C . GLN A 1 110 ? -6.831 0.691 25.265 1.00 97.50 110 GLN A C 1
ATOM 862 O O . GLN A 1 110 ? -7.752 0.739 26.079 1.00 97.50 110 GLN A O 1
ATOM 867 N N . GLU A 1 111 ? -6.104 1.767 24.947 1.00 98.19 111 GLU A N 1
ATOM 868 C CA . GLU A 1 111 ? -6.268 3.075 25.595 1.00 98.19 111 GLU A CA 1
ATOM 869 C C . GLU A 1 111 ? -7.679 3.665 25.428 1.00 98.19 111 GLU A C 1
ATOM 871 O O . GLU A 1 111 ? -8.115 4.464 26.258 1.00 98.19 111 GLU A O 1
ATOM 876 N N . TRP A 1 112 ? -8.408 3.283 24.374 1.00 97.94 112 TRP A N 1
ATOM 877 C CA . TRP A 1 112 ? -9.784 3.734 24.124 1.00 97.94 112 TRP A CA 1
ATOM 878 C C . TRP A 1 112 ? -10.776 2.595 23.861 1.00 97.94 112 TRP A C 1
ATOM 880 O O . TRP A 1 112 ? -11.908 2.849 23.451 1.00 97.94 112 TRP A O 1
ATOM 890 N N . GLY A 1 113 ? -10.378 1.345 24.105 1.00 97.31 113 GLY A N 1
ATOM 891 C CA . GLY A 1 113 ? -11.235 0.175 23.893 1.00 97.31 113 GLY A CA 1
ATOM 892 C C . GLY A 1 113 ? -11.452 -0.201 22.423 1.00 97.31 113 GLY A C 1
ATOM 893 O O . GLY A 1 113 ? -12.450 -0.847 22.102 1.00 97.31 113 GLY A O 1
ATOM 894 N N . GLY A 1 114 ? -10.538 0.194 21.533 1.00 97.94 114 GLY A N 1
ATOM 895 C CA . GLY A 1 114 ? -10.515 -0.266 20.146 1.00 97.94 114 GLY A CA 1
ATOM 896 C C . GLY A 1 114 ? -10.119 -1.742 20.027 1.00 97.94 114 GLY A C 1
ATOM 897 O O . GLY A 1 114 ? -9.579 -2.340 20.960 1.00 97.94 114 GLY A O 1
ATOM 898 N N . GLN A 1 115 ? -10.382 -2.351 18.869 1.00 98.25 115 GLN A N 1
ATOM 899 C CA . GLN A 1 115 ? -10.136 -3.780 18.643 1.00 98.25 115 GLN A CA 1
ATOM 900 C C . GLN A 1 115 ? -9.345 -4.047 17.361 1.00 98.25 115 GLN A C 1
ATOM 902 O O . GLN A 1 115 ? -9.607 -3.461 16.312 1.00 98.25 115 GLN A O 1
ATOM 907 N N . LEU A 1 116 ? -8.393 -4.978 17.434 1.00 98.19 116 LEU A N 1
ATOM 908 C CA . LEU A 1 116 ? -7.680 -5.487 16.267 1.00 98.19 116 LEU A CA 1
ATOM 909 C C . LEU A 1 116 ? -8.403 -6.728 15.719 1.00 98.19 116 LEU A C 1
ATOM 911 O O . LEU A 1 116 ? -8.592 -7.705 16.441 1.00 98.19 116 LEU A O 1
ATOM 915 N N . ILE A 1 117 ? -8.775 -6.696 14.441 1.00 98.12 117 ILE A N 1
ATOM 916 C CA . ILE A 1 117 ? -9.433 -7.789 13.719 1.00 98.12 117 ILE A CA 1
ATOM 917 C C . ILE A 1 117 ? -8.467 -8.342 12.671 1.00 98.12 117 ILE A C 1
ATOM 919 O O . ILE A 1 117 ? -7.998 -7.612 11.798 1.00 98.12 117 ILE A O 1
ATOM 923 N N . GLU A 1 118 ? -8.183 -9.643 12.748 1.00 96.75 118 GLU A N 1
ATOM 924 C CA . GLU A 1 118 ? -7.148 -10.290 11.933 1.00 96.75 118 GLU A CA 1
ATOM 925 C C . GLU A 1 118 ? -7.722 -11.423 11.069 1.00 96.75 118 GLU A C 1
ATOM 927 O O . GLU A 1 118 ? -7.622 -12.591 11.457 1.00 96.75 118 GLU A O 1
ATOM 932 N N . PRO A 1 119 ? -8.371 -11.121 9.925 1.00 94.69 119 PRO A N 1
ATOM 933 C CA . PRO A 1 119 ? -8.786 -12.153 8.983 1.00 94.69 119 PRO A CA 1
ATOM 934 C C . PRO A 1 119 ? -7.581 -12.923 8.428 1.00 94.69 119 PRO A C 1
ATOM 936 O O . PRO A 1 119 ? -6.485 -12.379 8.281 1.00 94.69 119 PRO A O 1
ATOM 939 N N . ALA A 1 120 ? -7.818 -14.182 8.056 1.00 91.19 120 ALA A N 1
ATOM 940 C CA . ALA A 1 120 ? -6.808 -15.015 7.417 1.00 91.19 120 ALA A CA 1
ATOM 941 C C . ALA A 1 120 ? -6.277 -14.354 6.136 1.00 91.19 120 ALA A C 1
ATOM 943 O O . ALA A 1 120 ? -7.053 -13.879 5.293 1.00 91.19 120 ALA A O 1
ATOM 944 N N . TYR A 1 121 ? -4.955 -14.344 5.981 1.00 86.25 121 TYR A N 1
ATOM 945 C CA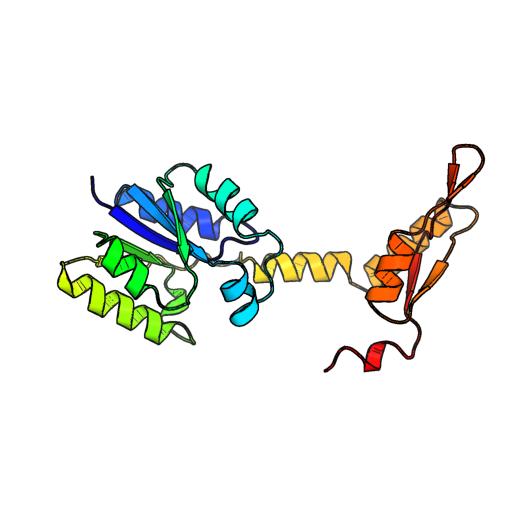 . TYR A 1 121 ? -4.315 -13.810 4.790 1.00 86.25 121 TYR A CA 1
ATOM 946 C C . TYR A 1 121 ? -4.773 -14.561 3.532 1.00 86.25 121 TYR A C 1
ATOM 948 O O . TYR A 1 121 ? -4.876 -15.789 3.503 1.00 86.25 121 TYR A O 1
ATOM 956 N N . THR A 1 122 ? -5.053 -13.818 2.459 1.00 86.62 122 THR A N 1
ATOM 957 C CA . THR A 1 122 ? -5.500 -14.416 1.195 1.00 86.62 122 THR A CA 1
ATOM 958 C C . THR A 1 122 ? -4.339 -15.150 0.530 1.00 86.62 122 THR A C 1
ATOM 960 O O . THR A 1 122 ? -3.396 -14.530 0.046 1.00 86.62 122 THR A O 1
ATOM 963 N N . SER A 1 123 ? -4.407 -16.480 0.493 1.00 81.19 123 SER A N 1
ATOM 964 C CA . SER A 1 123 ? -3.391 -17.309 -0.151 1.00 81.19 123 SER A CA 1
ATOM 965 C C . SER A 1 123 ? -3.479 -17.241 -1.682 1.00 81.19 123 SER A C 1
ATOM 967 O O . SER A 1 123 ? -4.518 -16.931 -2.265 1.00 81.19 123 SER A O 1
ATOM 969 N N . GLY A 1 124 ? -2.359 -17.515 -2.354 1.00 81.94 124 GLY A N 1
ATOM 970 C CA . GLY A 1 124 ? -2.301 -17.645 -3.815 1.00 81.94 124 GLY A CA 1
ATOM 971 C C . GLY A 1 124 ? -2.165 -16.339 -4.607 1.00 81.94 124 GLY A C 1
ATOM 972 O O . GLY A 1 124 ? -1.856 -16.404 -5.794 1.00 81.94 124 GLY A O 1
ATOM 973 N N . ILE A 1 125 ? -2.310 -15.160 -3.991 1.00 84.38 125 ILE A N 1
ATOM 974 C CA . ILE A 1 125 ? -2.114 -13.873 -4.676 1.00 84.38 125 ILE A CA 1
ATOM 975 C C . ILE A 1 125 ? -1.462 -12.826 -3.771 1.00 84.38 125 ILE A C 1
ATOM 977 O O . ILE A 1 125 ? -1.874 -12.611 -2.637 1.00 84.38 125 ILE A O 1
ATOM 981 N N . SER A 1 126 ? -0.436 -12.161 -4.295 1.00 85.50 126 SER A N 1
ATOM 982 C CA . SER A 1 126 ? 0.238 -11.030 -3.657 1.00 85.50 126 SER A CA 1
ATOM 983 C C . SER A 1 126 ? 0.889 -10.161 -4.732 1.00 85.50 126 SER A C 1
ATOM 985 O O . SER A 1 126 ? 1.203 -10.658 -5.818 1.00 85.50 126 SER A O 1
ATOM 987 N N . SER A 1 127 ? 1.156 -8.885 -4.442 1.00 83.50 127 SER A N 1
ATOM 988 C CA . SER A 1 127 ? 1.920 -8.022 -5.357 1.00 83.50 127 SER A CA 1
ATOM 989 C C . SER A 1 127 ? 3.277 -8.629 -5.723 1.00 83.50 127 SER A C 1
ATOM 991 O O . SER A 1 127 ? 3.696 -8.540 -6.874 1.00 83.50 127 SER A O 1
ATOM 993 N N . THR A 1 128 ? 3.942 -9.300 -4.777 1.00 82.81 128 THR A N 1
ATOM 994 C CA . THR A 1 128 ? 5.215 -9.995 -5.017 1.00 82.81 128 THR A CA 1
ATOM 995 C C . THR A 1 128 ? 5.051 -11.143 -6.009 1.00 82.81 128 THR A C 1
ATOM 997 O O . THR A 1 128 ? 5.824 -11.241 -6.959 1.00 82.81 128 THR A O 1
ATOM 1000 N N . ASN A 1 129 ? 4.018 -11.974 -5.846 1.00 84.88 129 ASN A N 1
ATOM 1001 C CA . ASN A 1 129 ? 3.758 -13.098 -6.747 1.00 84.88 129 ASN A CA 1
ATOM 1002 C C . ASN A 1 129 ? 3.377 -12.612 -8.149 1.00 84.88 129 ASN A C 1
ATOM 1004 O O . ASN A 1 129 ? 3.852 -13.165 -9.137 1.00 84.88 129 ASN A O 1
ATOM 1008 N N . LEU A 1 130 ? 2.565 -11.554 -8.246 1.00 84.94 130 LEU A N 1
ATOM 1009 C CA . LEU A 1 130 ? 2.189 -10.947 -9.526 1.00 84.94 130 LEU A CA 1
ATOM 1010 C C . LEU A 1 130 ? 3.407 -10.357 -10.243 1.00 84.94 130 LEU A C 1
ATOM 1012 O O . LEU A 1 130 ? 3.588 -10.593 -11.434 1.00 84.94 130 LEU A O 1
ATOM 1016 N N . ARG A 1 131 ? 4.287 -9.659 -9.516 1.00 80.75 131 ARG A N 1
ATOM 1017 C CA . ARG A 1 131 ? 5.559 -9.160 -10.059 1.00 80.75 131 ARG A CA 1
ATOM 1018 C C . ARG A 1 131 ? 6.466 -10.296 -10.523 1.00 80.75 131 ARG A C 1
ATOM 1020 O O . ARG A 1 131 ? 7.009 -10.220 -11.618 1.00 80.75 131 ARG A O 1
ATOM 1027 N N . ALA A 1 132 ? 6.609 -11.359 -9.733 1.00 81.25 132 ALA A N 1
ATOM 1028 C CA . ALA A 1 132 ? 7.412 -12.521 -10.108 1.00 81.25 132 ALA A CA 1
ATOM 1029 C C . ALA A 1 132 ? 6.857 -13.225 -11.361 1.00 81.25 132 ALA A C 1
ATOM 1031 O O . ALA A 1 132 ? 7.619 -13.594 -12.257 1.00 81.25 132 ALA A O 1
ATOM 1032 N N . ALA A 1 133 ? 5.532 -13.354 -11.468 1.00 80.25 133 ALA A N 1
ATOM 1033 C CA . ALA A 1 133 ? 4.867 -13.902 -12.648 1.00 80.25 133 ALA A CA 1
ATOM 1034 C C . ALA A 1 133 ? 5.086 -13.023 -13.892 1.00 80.25 133 ALA A C 1
ATOM 1036 O O . ALA A 1 133 ? 5.405 -13.538 -14.959 1.00 80.25 133 ALA A O 1
ATOM 1037 N N . LEU A 1 134 ? 4.986 -11.696 -13.755 1.00 77.25 134 LEU A N 1
ATOM 1038 C CA . LEU A 1 134 ? 5.269 -10.765 -14.849 1.00 77.25 134 LEU A CA 1
ATOM 1039 C C . LEU A 1 134 ? 6.737 -10.831 -15.276 1.00 77.25 134 LEU A C 1
ATOM 1041 O O . LEU A 1 134 ? 7.010 -11.010 -16.457 1.00 77.25 134 LEU A O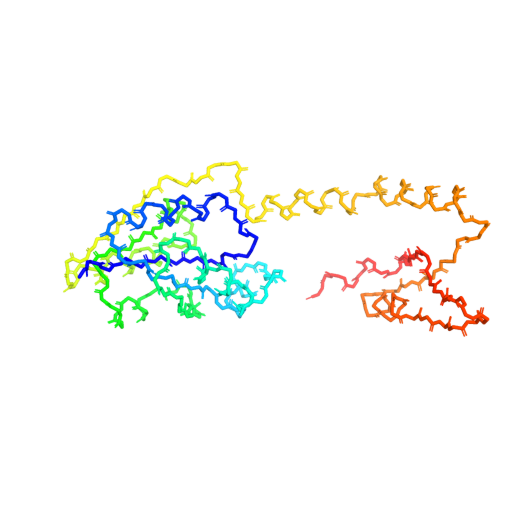 1
ATOM 1045 N N . ASN A 1 135 ? 7.674 -10.765 -14.328 1.00 72.12 135 ASN A N 1
ATOM 1046 C CA . ASN A 1 135 ? 9.107 -10.825 -14.614 1.00 72.12 135 ASN A CA 1
ATOM 1047 C C . ASN A 1 135 ? 9.506 -12.147 -15.277 1.00 72.12 135 ASN A C 1
ATOM 1049 O O . ASN A 1 135 ? 10.250 -12.140 -16.251 1.00 72.12 135 ASN A O 1
ATOM 1053 N N . SER A 1 136 ? 9.003 -13.285 -14.799 1.00 69.25 136 SER A N 1
ATOM 1054 C CA . SER A 1 136 ? 9.281 -14.578 -15.441 1.00 69.25 136 SER A CA 1
ATOM 1055 C C . SER A 1 136 ? 8.701 -14.661 -16.859 1.00 69.25 136 SER A C 1
ATOM 1057 O O . SER A 1 136 ? 9.348 -15.198 -17.760 1.00 69.25 136 SER A O 1
ATOM 1059 N N . ALA A 1 137 ? 7.525 -14.072 -17.095 1.00 66.75 137 ALA A N 1
ATOM 1060 C CA . ALA A 1 137 ? 6.894 -14.050 -18.410 1.00 66.75 137 ALA A CA 1
ATOM 1061 C C . ALA A 1 137 ? 7.590 -13.112 -19.414 1.00 66.75 137 ALA A C 1
ATOM 1063 O O . ALA A 1 137 ? 7.644 -13.445 -20.595 1.00 66.75 137 ALA A O 1
ATOM 1064 N N . THR A 1 138 ? 8.118 -11.963 -18.978 1.00 63.47 138 THR A N 1
ATOM 1065 C CA . THR A 1 138 ? 8.661 -10.919 -19.873 1.00 63.47 138 THR A CA 1
ATOM 1066 C C . THR A 1 138 ? 10.187 -10.897 -19.965 1.00 63.47 138 THR A C 1
ATOM 1068 O O . THR A 1 138 ? 10.723 -10.474 -20.988 1.00 63.47 138 THR A O 1
ATOM 1071 N N . ASN A 1 139 ? 10.899 -11.368 -18.937 1.00 65.94 139 ASN A N 1
ATOM 1072 C CA . ASN A 1 139 ? 12.362 -11.307 -18.849 1.00 65.94 139 ASN A CA 1
ATOM 1073 C C . ASN A 1 139 ? 13.060 -12.665 -18.989 1.00 65.94 139 ASN A C 1
ATOM 1075 O O . ASN A 1 139 ? 14.281 -12.731 -18.839 1.00 65.94 139 ASN A O 1
ATOM 1079 N N . SER A 1 140 ? 12.335 -13.742 -19.303 1.00 71.31 140 SER A N 1
ATOM 1080 C CA . SER A 1 140 ? 12.984 -15.022 -19.598 1.00 71.31 140 SER A CA 1
ATOM 1081 C C . SER A 1 140 ? 13.809 -14.938 -20.895 1.00 71.31 140 SER A C 1
ATOM 1083 O O . SER A 1 140 ? 13.356 -14.321 -21.872 1.00 71.31 140 SER A O 1
ATOM 1085 N N . PRO A 1 141 ? 15.014 -15.546 -20.941 1.00 71.19 141 PRO A N 1
ATOM 1086 C CA . PRO A 1 141 ? 15.805 -15.653 -22.168 1.00 71.19 141 PRO A CA 1
ATOM 1087 C C . PRO A 1 141 ? 14.995 -16.221 -23.338 1.00 71.19 141 PRO A C 1
ATOM 1089 O O . PRO A 1 141 ? 15.104 -15.739 -24.464 1.00 71.19 141 PRO A O 1
ATOM 1092 N N . GLU A 1 142 ? 14.109 -17.180 -23.065 1.00 72.06 142 GLU A N 1
ATOM 1093 C CA . GLU A 1 142 ? 13.236 -17.814 -24.049 1.00 72.06 142 GLU A CA 1
ATOM 1094 C C . GLU A 1 142 ? 12.201 -16.837 -24.610 1.00 72.06 142 GLU A C 1
ATOM 1096 O O . GLU A 1 142 ? 11.959 -16.830 -25.819 1.00 72.06 142 GLU A O 1
ATOM 1101 N N . TYR A 1 143 ? 11.588 -15.999 -23.764 1.00 69.44 143 TYR A N 1
ATOM 1102 C CA . TYR A 1 143 ? 10.656 -14.973 -24.229 1.00 69.44 143 TYR A CA 1
ATOM 1103 C C . TYR A 1 143 ? 11.379 -13.921 -25.074 1.00 69.44 143 TYR A C 1
ATOM 1105 O O . TYR A 1 143 ? 10.933 -13.635 -26.186 1.00 69.44 143 TYR A O 1
ATOM 1113 N N . ARG A 1 144 ? 12.520 -13.399 -24.600 1.00 75.00 144 ARG A N 1
ATOM 1114 C CA . ARG A 1 144 ? 13.329 -12.408 -25.335 1.00 75.00 144 ARG A CA 1
ATOM 1115 C C . ARG A 1 144 ? 13.796 -12.950 -26.688 1.00 75.00 144 ARG A C 1
ATOM 1117 O O . ARG A 1 144 ? 13.596 -12.296 -27.710 1.00 75.00 144 ARG A O 1
ATOM 1124 N N . SER A 1 145 ? 14.321 -14.176 -26.711 1.00 77.12 145 SER A N 1
ATOM 1125 C CA . SER A 1 145 ? 14.736 -14.873 -27.934 1.00 77.12 145 SER A CA 1
ATOM 1126 C C . SER A 1 145 ? 13.563 -15.072 -28.897 1.00 77.12 145 SER A C 1
ATOM 1128 O O . SER A 1 145 ? 13.652 -14.732 -30.077 1.00 77.12 145 SER A O 1
ATOM 1130 N N . ARG A 1 146 ? 12.404 -15.524 -28.400 1.00 75.12 146 ARG A N 1
ATOM 1131 C CA . ARG A 1 146 ? 11.203 -15.699 -29.228 1.00 75.12 146 ARG A CA 1
ATOM 1132 C C . ARG A 1 146 ? 10.716 -14.382 -29.832 1.00 75.12 146 ARG A C 1
ATOM 1134 O O . ARG A 1 146 ? 10.327 -14.375 -30.998 1.00 75.12 146 ARG A O 1
ATOM 1141 N N . GLN A 1 147 ? 10.716 -13.281 -2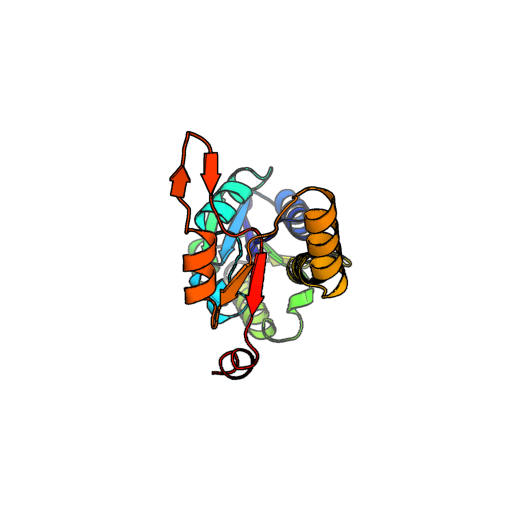9.079 1.00 76.44 147 GLN A N 1
ATOM 1142 C CA . GLN A 1 147 ? 10.334 -11.968 -29.616 1.00 76.44 147 GLN A CA 1
ATOM 1143 C C . GLN A 1 147 ? 11.318 -11.493 -30.692 1.00 76.44 147 GLN A C 1
ATOM 1145 O O . GLN A 1 147 ? 10.880 -11.051 -31.753 1.00 76.44 147 GLN A O 1
ATOM 1150 N N . LEU A 1 148 ? 12.625 -11.672 -30.477 1.00 81.50 148 LEU A N 1
ATOM 1151 C CA . LEU A 1 148 ? 13.647 -11.348 -31.473 1.00 81.50 148 LEU A CA 1
ATOM 1152 C C . LEU A 1 148 ? 13.484 -12.184 -32.757 1.00 81.50 148 LEU A C 1
ATOM 1154 O O . LEU A 1 148 ? 13.475 -11.638 -33.858 1.00 81.50 148 LEU A O 1
ATOM 1158 N N . HIS A 1 149 ? 13.250 -13.494 -32.633 1.00 80.94 149 HIS A N 1
ATOM 1159 C CA . HIS A 1 149 ? 12.959 -14.363 -33.779 1.00 80.94 149 HIS A CA 1
ATOM 1160 C C . HIS A 1 149 ? 11.701 -13.937 -34.545 1.00 80.94 149 HIS A C 1
ATOM 1162 O O . HIS A 1 149 ? 11.687 -13.948 -35.779 1.00 80.94 149 HIS A O 1
ATOM 1168 N N . ARG A 1 150 ? 10.647 -13.512 -33.838 1.00 74.62 150 ARG A N 1
ATOM 1169 C CA . ARG A 1 150 ? 9.452 -12.952 -34.482 1.00 74.62 150 ARG A CA 1
ATOM 1170 C C . ARG A 1 150 ? 9.785 -11.671 -35.240 1.00 74.62 150 ARG A C 1
ATOM 1172 O O . ARG A 1 150 ? 9.336 -11.532 -36.372 1.00 74.62 150 ARG A O 1
ATOM 1179 N N . LEU A 1 151 ? 10.598 -10.771 -34.683 1.00 75.38 151 LEU A N 1
ATOM 1180 C CA . LEU A 1 151 ? 11.022 -9.551 -35.382 1.00 75.38 151 LEU A CA 1
ATOM 1181 C C . LEU A 1 151 ? 11.740 -9.862 -36.702 1.00 75.38 151 LEU A C 1
ATOM 1183 O O . LEU A 1 151 ? 11.398 -9.252 -37.713 1.00 75.38 151 LEU A O 1
ATOM 1187 N N . PHE A 1 152 ? 12.632 -10.859 -36.730 1.00 80.88 152 PHE A N 1
ATOM 1188 C CA . PHE A 1 152 ? 13.285 -11.307 -37.971 1.00 80.88 152 PHE A CA 1
ATOM 1189 C C . PHE A 1 152 ? 12.315 -11.881 -39.011 1.00 80.88 152 PHE A C 1
ATOM 1191 O O . PHE A 1 152 ? 12.615 -11.877 -40.199 1.00 80.88 152 PHE A O 1
ATOM 1198 N N . THR A 1 153 ? 11.143 -12.359 -38.586 1.00 78.56 153 THR A N 1
ATOM 1199 C CA . THR A 1 153 ? 10.112 -12.861 -39.508 1.00 78.56 153 THR A CA 1
ATOM 1200 C C . THR A 1 153 ? 9.352 -11.718 -40.190 1.00 78.56 153 THR A C 1
ATOM 1202 O O . THR A 1 153 ? 8.905 -11.865 -41.324 1.00 78.56 153 THR A O 1
ATOM 1205 N N . PHE A 1 154 ? 9.185 -10.579 -39.510 1.00 74.88 154 PHE A N 1
ATOM 1206 C CA . PHE A 1 154 ? 8.333 -9.477 -39.976 1.00 74.88 154 PHE A CA 1
ATOM 1207 C C . PHE A 1 154 ? 9.102 -8.271 -40.520 1.00 74.88 154 PHE A C 1
ATOM 1209 O O . PHE A 1 154 ? 8.527 -7.478 -41.268 1.00 74.88 154 PHE A O 1
ATOM 1216 N N . LYS A 1 155 ? 10.374 -8.097 -40.146 1.00 74.50 155 LYS A N 1
ATOM 1217 C CA . LYS A 1 155 ? 11.209 -6.988 -40.610 1.00 74.50 155 LYS A CA 1
ATOM 1218 C C . LYS A 1 155 ? 12.332 -7.508 -41.509 1.00 74.50 155 LYS A C 1
ATOM 1220 O O . LYS A 1 155 ? 13.037 -8.427 -41.107 1.00 74.50 155 LYS A O 1
ATOM 1225 N N . PRO A 1 156 ? 12.555 -6.887 -42.684 1.00 78.19 156 PRO A N 1
ATOM 1226 C CA . PRO A 1 156 ? 13.677 -7.252 -43.549 1.00 78.19 156 PRO A CA 1
ATOM 1227 C C . PRO A 1 156 ? 15.029 -6.969 -42.879 1.00 78.19 156 PRO A C 1
ATOM 1229 O O . PRO A 1 156 ? 16.000 -7.671 -43.133 1.00 78.19 156 PRO A O 1
ATOM 1232 N N . PHE A 1 157 ? 15.075 -5.962 -42.000 1.00 84.12 157 PHE A N 1
ATOM 1233 C CA . PHE A 1 157 ? 16.234 -5.625 -41.183 1.00 84.12 157 PHE A CA 1
ATOM 1234 C C . PHE A 1 157 ? 15.771 -5.279 -39.770 1.00 84.12 157 PHE A C 1
ATOM 1236 O O . PHE A 1 157 ? 14.836 -4.494 -39.600 1.00 84.12 157 PHE A O 1
ATOM 1243 N N . VAL A 1 158 ? 16.436 -5.853 -38.770 1.00 87.56 158 VAL A N 1
ATOM 1244 C CA . VAL A 1 158 ? 16.258 -5.518 -37.353 1.00 87.56 158 VAL A CA 1
ATOM 1245 C C . VAL A 1 158 ? 17.452 -4.665 -36.941 1.00 87.56 158 VAL A C 1
ATOM 1247 O O . VAL A 1 158 ? 18.594 -5.108 -37.037 1.00 87.56 158 VAL A O 1
ATOM 1250 N N . ARG A 1 159 ? 17.201 -3.425 -36.523 1.00 88.38 159 ARG A N 1
ATOM 1251 C CA . ARG A 1 159 ? 18.232 -2.495 -36.051 1.00 88.38 159 ARG A CA 1
ATOM 1252 C C . ARG A 1 159 ? 18.459 -2.736 -34.574 1.00 88.38 159 ARG A C 1
ATOM 1254 O O . ARG A 1 159 ? 17.553 -2.536 -33.769 1.00 88.38 159 ARG A O 1
ATOM 1261 N N . MET A 1 160 ? 19.665 -3.155 -34.232 1.00 90.19 160 MET A N 1
ATOM 1262 C CA . MET A 1 160 ? 20.061 -3.404 -32.853 1.00 90.19 160 MET A CA 1
ATOM 1263 C C . MET A 1 160 ? 21.140 -2.411 -32.444 1.00 90.19 160 MET A C 1
ATOM 1265 O O . MET A 1 160 ? 21.950 -2.005 -33.278 1.00 90.19 160 MET A O 1
ATOM 1269 N N . ILE A 1 161 ? 21.144 -2.030 -31.171 1.00 91.50 161 ILE A N 1
ATOM 1270 C CA . ILE A 1 161 ? 22.191 -1.197 -30.580 1.00 91.50 161 ILE A CA 1
ATOM 1271 C C . IL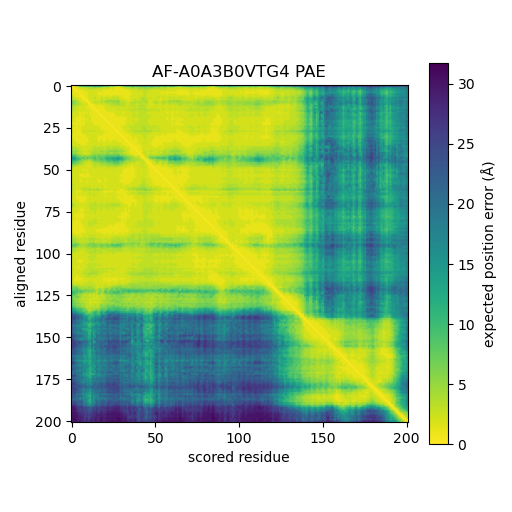E A 1 161 ? 22.720 -1.852 -29.313 1.00 91.50 161 ILE A C 1
ATOM 1273 O O . ILE A 1 161 ? 21.952 -2.391 -28.513 1.00 91.50 161 ILE A O 1
ATOM 1277 N N . GLU A 1 162 ? 24.039 -1.816 -29.155 1.00 91.56 162 GLU A N 1
ATOM 1278 C CA . GLU A 1 162 ? 24.687 -2.224 -27.919 1.00 91.56 162 GLU A CA 1
ATOM 1279 C C . GLU A 1 162 ? 24.526 -1.142 -26.849 1.00 91.56 162 GLU A C 1
ATOM 1281 O O . GLU A 1 162 ? 24.715 0.047 -27.104 1.00 91.56 162 GLU A O 1
ATOM 1286 N N . VAL A 1 163 ? 24.158 -1.568 -25.646 1.00 89.75 163 VAL A N 1
ATOM 1287 C CA . VAL A 1 163 ? 24.006 -0.721 -24.468 1.00 89.75 163 VAL A CA 1
ATOM 1288 C C . VAL A 1 163 ? 24.822 -1.316 -23.326 1.00 89.75 163 VAL A C 1
ATOM 1290 O O . VAL A 1 163 ? 24.947 -2.534 -23.191 1.00 89.75 163 VAL A O 1
ATOM 1293 N N . HIS A 1 164 ? 25.392 -0.449 -22.496 1.00 85.88 164 HIS A N 1
ATOM 1294 C CA . HIS A 1 164 ? 26.354 -0.841 -21.460 1.00 85.88 164 HIS A CA 1
ATOM 1295 C C . HIS A 1 164 ? 25.776 -0.750 -20.042 1.00 85.88 164 HIS A C 1
ATOM 1297 O O . HIS A 1 164 ? 26.338 -1.302 -19.104 1.00 85.88 164 HIS A O 1
ATOM 1303 N N . ASN A 1 165 ? 24.660 -0.038 -19.868 1.00 82.62 165 ASN A N 1
ATOM 1304 C CA . ASN A 1 165 ? 23.947 0.124 -18.601 1.00 82.62 165 ASN A CA 1
ATOM 1305 C C . ASN A 1 165 ? 22.515 0.648 -18.833 1.00 82.62 165 ASN A C 1
ATOM 1307 O O . ASN A 1 165 ? 22.144 1.010 -19.954 1.00 82.62 165 ASN A O 1
ATOM 1311 N N . GLY A 1 166 ? 21.728 0.751 -17.756 1.00 81.62 166 GLY A N 1
ATOM 1312 C CA . GLY A 1 166 ? 20.344 1.236 -17.807 1.00 81.62 166 GLY A CA 1
ATOM 1313 C C . GLY A 1 166 ? 20.178 2.658 -18.362 1.00 81.62 166 GLY A C 1
ATOM 1314 O O . GLY A 1 166 ? 19.181 2.933 -19.020 1.00 81.62 166 GLY A O 1
ATOM 1315 N N . LEU A 1 167 ? 21.160 3.548 -18.178 1.00 86.12 167 LEU A N 1
ATOM 1316 C CA . LEU A 1 167 ? 21.106 4.906 -18.735 1.00 86.12 167 LEU A CA 1
ATOM 1317 C C . LEU A 1 167 ? 21.267 4.885 -20.258 1.00 86.12 167 LEU A C 1
ATOM 1319 O O . LEU A 1 167 ? 20.470 5.488 -20.970 1.00 86.12 167 LEU A O 1
ATOM 1323 N N . SER A 1 168 ? 22.259 4.151 -20.770 1.00 90.88 168 SER A N 1
ATOM 1324 C CA . SER A 1 168 ? 22.446 3.979 -22.218 1.00 90.88 168 SER A CA 1
ATOM 1325 C C . SER A 1 168 ? 21.268 3.250 -22.876 1.00 90.88 168 SER A C 1
ATOM 1327 O O . SER A 1 168 ? 20.883 3.608 -23.986 1.00 90.88 168 SER A O 1
ATOM 1329 N N . ALA A 1 169 ? 20.644 2.301 -22.166 1.00 88.31 169 ALA A N 1
ATOM 1330 C CA . ALA A 1 169 ? 19.409 1.652 -22.596 1.00 88.31 169 ALA A CA 1
ATOM 1331 C C . ALA A 1 169 ? 18.255 2.656 -22.709 1.00 88.31 169 ALA A C 1
ATOM 1333 O O . ALA A 1 169 ? 17.642 2.753 -23.767 1.00 88.31 169 ALA A O 1
ATOM 1334 N N . ALA A 1 170 ? 18.031 3.476 -21.678 1.00 88.06 170 ALA A N 1
ATOM 1335 C CA . ALA A 1 170 ? 16.987 4.497 -21.693 1.00 88.06 170 ALA A CA 1
ATOM 1336 C C . ALA A 1 170 ? 17.185 5.524 -22.824 1.00 88.06 170 ALA A C 1
ATOM 1338 O O . ALA A 1 170 ? 16.222 5.916 -23.481 1.00 88.06 170 ALA A O 1
ATOM 1339 N N . VAL A 1 171 ? 18.427 5.943 -23.096 1.00 92.50 171 VAL A N 1
ATOM 1340 C CA . VAL A 1 171 ? 18.735 6.828 -24.234 1.00 92.50 171 VAL A CA 1
ATOM 1341 C C . VAL A 1 171 ? 18.394 6.145 -25.558 1.00 92.50 171 VAL A C 1
ATOM 1343 O O . VAL A 1 171 ? 17.713 6.743 -26.391 1.00 92.50 171 VAL A O 1
ATOM 1346 N N . ALA A 1 172 ? 18.829 4.899 -25.753 1.00 92.06 172 ALA A N 1
ATOM 1347 C CA . ALA A 1 172 ? 18.569 4.141 -26.973 1.00 92.06 172 ALA A CA 1
ATOM 1348 C C . ALA A 1 172 ? 17.067 3.931 -27.230 1.00 92.06 172 ALA A C 1
ATOM 1350 O O . ALA A 1 172 ? 16.615 4.149 -28.352 1.00 92.06 172 ALA A O 1
ATOM 1351 N N . GLU A 1 173 ? 16.288 3.586 -26.201 1.00 88.12 173 GLU A N 1
ATOM 1352 C CA . GLU A 1 173 ? 14.832 3.387 -26.295 1.00 88.12 173 GLU A CA 1
ATOM 1353 C C . GLU A 1 173 ? 14.075 4.657 -26.697 1.00 88.12 173 GLU A C 1
ATOM 1355 O O . GLU A 1 173 ? 13.057 4.585 -27.380 1.00 88.12 173 GLU A O 1
ATOM 1360 N N . ASN A 1 174 ? 14.576 5.829 -26.300 1.00 91.56 174 ASN A N 1
ATOM 1361 C CA . ASN A 1 174 ? 13.957 7.115 -26.623 1.00 91.56 174 ASN A CA 1
ATOM 1362 C C . ASN A 1 174 ? 14.544 7.764 -27.889 1.00 91.56 174 ASN A C 1
ATOM 1364 O O . ASN A 1 174 ? 14.065 8.813 -28.325 1.00 91.56 174 ASN A O 1
ATOM 1368 N N . THR A 1 175 ? 15.565 7.159 -28.504 1.00 93.38 175 THR A N 1
ATOM 1369 C CA . THR A 1 175 ? 16.204 7.692 -29.709 1.00 93.38 175 THR A CA 1
ATOM 1370 C C . THR A 1 175 ? 15.413 7.300 -30.950 1.00 93.38 175 THR A C 1
ATOM 1372 O O . THR A 1 175 ? 15.365 6.135 -31.345 1.00 93.38 175 THR A O 1
ATOM 1375 N N . ASN A 1 176 ? 14.846 8.299 -31.621 1.00 92.81 176 ASN A N 1
ATOM 1376 C CA . ASN A 1 176 ? 14.207 8.119 -32.914 1.00 92.81 176 ASN A CA 1
ATOM 1377 C C . ASN A 1 176 ? 14.462 9.312 -33.844 1.00 92.81 176 ASN A C 1
ATOM 1379 O O . ASN A 1 176 ? 14.802 10.413 -33.410 1.00 92.81 176 ASN A O 1
ATOM 1383 N N . VAL A 1 177 ? 14.303 9.083 -35.145 1.00 93.56 177 VAL A N 1
ATOM 1384 C CA . VAL A 1 177 ? 14.392 10.115 -36.180 1.00 93.56 177 VAL A CA 1
ATOM 1385 C C . VAL A 1 177 ? 13.282 9.924 -37.205 1.00 93.56 177 VAL A C 1
ATOM 1387 O O . VAL A 1 177 ? 12.996 8.808 -37.635 1.00 93.56 177 VAL A O 1
ATOM 1390 N N . SER A 1 178 ? 12.642 11.016 -37.622 1.00 91.38 178 SER A N 1
ATOM 1391 C CA . SER A 1 178 ? 11.625 10.977 -38.674 1.00 91.38 178 SER A CA 1
ATOM 1392 C C . SER A 1 178 ? 12.275 11.181 -40.040 1.00 91.38 178 SER A C 1
ATOM 1394 O O . SER A 1 178 ? 12.809 12.250 -40.329 1.00 91.38 178 SER A O 1
ATOM 1396 N N . ILE A 1 179 ? 12.227 10.158 -40.892 1.00 88.81 179 ILE A N 1
ATOM 1397 C CA . ILE A 1 179 ? 12.747 10.191 -42.262 1.00 88.81 179 ILE A CA 1
ATOM 1398 C C . ILE A 1 179 ? 11.594 9.856 -43.202 1.00 88.81 179 ILE A C 1
ATOM 1400 O O . ILE A 1 179 ? 11.011 8.777 -43.125 1.00 88.81 179 ILE A O 1
ATOM 1404 N N . ASN A 1 180 ? 11.243 10.772 -44.109 1.00 87.25 180 ASN A N 1
ATOM 1405 C CA . ASN A 1 180 ? 10.166 10.571 -45.090 1.00 87.25 180 ASN A CA 1
ATOM 1406 C C . ASN A 1 180 ? 8.829 10.123 -44.458 1.00 87.25 180 ASN A C 1
ATOM 1408 O O . ASN A 1 180 ? 8.166 9.220 -44.969 1.00 87.25 180 ASN A O 1
ATOM 1412 N N . LYS A 1 181 ? 8.440 10.742 -43.331 1.00 86.19 181 LYS A N 1
ATOM 1413 C CA . LYS A 1 181 ? 7.243 10.402 -42.528 1.00 86.19 181 LYS A CA 1
ATOM 1414 C C . LYS A 1 181 ? 7.257 8.995 -41.907 1.00 86.19 181 LYS A C 1
ATOM 1416 O O . LYS A 1 181 ? 6.227 8.544 -41.414 1.00 86.19 181 LYS A O 1
ATOM 1421 N N . LYS A 1 182 ? 8.399 8.304 -41.912 1.00 81.81 182 LYS A N 1
ATOM 1422 C CA . LYS A 1 182 ? 8.618 7.059 -41.170 1.00 81.81 182 LYS A CA 1
ATOM 1423 C C . LYS A 1 182 ? 9.524 7.336 -39.980 1.00 81.81 182 LYS A C 1
ATOM 1425 O O . LYS A 1 182 ? 10.550 7.994 -40.126 1.00 81.81 182 LYS A O 1
ATOM 1430 N N . VAL A 1 183 ? 9.148 6.812 -38.821 1.00 85.50 183 VAL A N 1
ATOM 1431 C CA . VAL A 1 183 ? 9.988 6.863 -37.625 1.00 85.50 183 VAL A CA 1
ATOM 1432 C C . VAL A 1 183 ? 11.020 5.745 -37.722 1.00 85.50 183 VAL A C 1
ATOM 1434 O O . VAL A 1 183 ? 10.682 4.580 -37.942 1.00 85.50 183 VAL A O 1
ATOM 1437 N N . ALA A 1 184 ? 12.290 6.115 -37.625 1.00 86.50 184 ALA A N 1
ATOM 1438 C CA . ALA A 1 184 ? 13.398 5.195 -37.495 1.00 86.50 184 ALA A CA 1
ATOM 1439 C C . ALA A 1 184 ? 13.895 5.203 -36.048 1.00 86.50 184 ALA A C 1
ATOM 1441 O O . ALA A 1 184 ? 14.184 6.260 -35.504 1.00 86.50 184 ALA A O 1
ATOM 1442 N N . GLU A 1 185 ? 13.989 4.019 -35.457 1.00 91.31 185 GLU A N 1
ATOM 1443 C CA . GLU A 1 185 ? 14.328 3.767 -34.054 1.00 91.31 185 GLU A CA 1
ATOM 1444 C C . GLU A 1 185 ? 15.022 2.401 -33.955 1.00 91.31 185 GLU A C 1
ATOM 1446 O O . GLU A 1 185 ? 15.067 1.657 -34.944 1.00 91.31 185 GLU A O 1
ATOM 1451 N N . PHE A 1 186 ? 15.573 2.063 -32.793 1.00 91.25 186 PHE A N 1
ATOM 1452 C CA . PHE A 1 186 ? 16.148 0.739 -32.566 1.00 91.25 186 PHE A CA 1
ATOM 1453 C C . PHE A 1 186 ? 15.051 -0.282 -32.258 1.00 91.25 186 PHE A C 1
ATOM 1455 O O . PHE A 1 186 ? 14.128 -0.021 -31.497 1.00 91.25 186 PHE A O 1
ATOM 1462 N N . ASP A 1 187 ? 15.152 -1.459 -32.870 1.00 85.31 187 ASP A N 1
ATOM 1463 C CA . ASP A 1 187 ? 14.149 -2.520 -32.781 1.00 85.31 187 ASP A CA 1
ATOM 1464 C C . ASP A 1 187 ? 14.435 -3.494 -31.620 1.00 85.31 187 ASP A C 1
ATOM 1466 O O . ASP A 1 187 ? 13.531 -4.199 -31.171 1.00 85.31 187 ASP A O 1
ATOM 1470 N N . ALA A 1 188 ? 15.687 -3.554 -31.151 1.00 86.31 188 ALA A N 1
ATOM 1471 C CA . ALA A 1 188 ? 16.104 -4.307 -29.970 1.00 86.31 188 ALA A CA 1
ATOM 1472 C C . ALA A 1 188 ? 17.414 -3.753 -29.377 1.00 86.31 188 ALA A C 1
ATOM 1474 O O . ALA A 1 188 ? 18.222 -3.139 -30.078 1.00 86.31 188 ALA A O 1
ATOM 1475 N N . LEU A 1 189 ? 17.635 -4.021 -28.090 1.00 88.38 189 LEU A N 1
ATOM 1476 C CA . LEU A 1 189 ? 18.871 -3.695 -27.378 1.00 88.38 189 LEU A CA 1
ATOM 1477 C C . LEU A 1 189 ? 19.731 -4.950 -27.203 1.00 88.38 189 LEU A C 1
ATOM 1479 O O . LEU A 1 189 ? 19.209 -6.042 -26.970 1.00 88.38 189 LEU A O 1
ATOM 1483 N N . TRP A 1 190 ? 21.046 -4.781 -27.273 1.00 85.88 190 TRP A N 1
ATOM 1484 C CA . TRP A 1 190 ? 22.035 -5.802 -26.948 1.00 85.88 190 TRP A CA 1
ATOM 1485 C C . TRP A 1 190 ? 22.837 -5.349 -25.728 1.00 85.88 190 TRP A C 1
ATOM 1487 O O . TRP A 1 190 ? 23.447 -4.288 -25.756 1.00 85.88 190 TRP A O 1
ATOM 1497 N N . LEU A 1 191 ? 22.830 -6.124 -24.645 1.00 77.56 191 LEU A N 1
ATOM 1498 C CA . LEU A 1 191 ? 23.655 -5.818 -23.475 1.00 77.56 191 LEU A CA 1
ATOM 1499 C C . LEU A 1 191 ? 25.056 -6.399 -23.684 1.00 77.56 191 LEU A C 1
ATOM 1501 O O . LEU A 1 191 ? 25.205 -7.609 -23.861 1.00 77.56 191 LEU A O 1
ATOM 1505 N N . GLY A 1 192 ? 26.069 -5.531 -23.683 1.00 72.81 192 GLY A N 1
ATOM 1506 C CA . GLY A 1 192 ? 27.471 -5.931 -23.826 1.00 72.81 192 GLY A CA 1
ATOM 1507 C C . GLY A 1 192 ? 27.979 -6.754 -22.636 1.00 72.81 192 GLY A C 1
ATOM 1508 O O . GLY A 1 192 ? 27.501 -6.590 -21.511 1.00 72.81 192 GLY A O 1
ATOM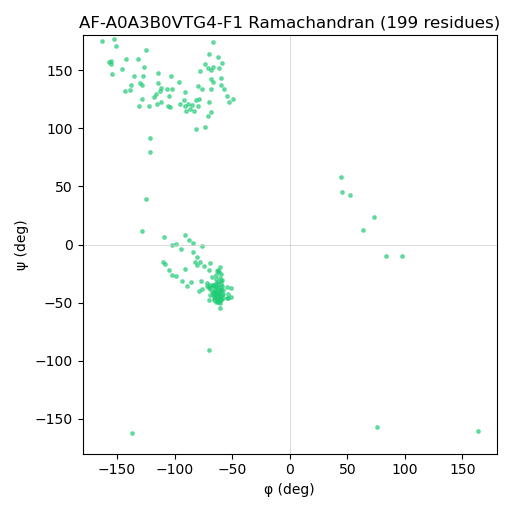 1509 N N . ALA A 1 193 ? 28.980 -7.611 -22.862 1.00 64.38 193 ALA A N 1
ATOM 1510 C CA . ALA A 1 193 ? 29.508 -8.563 -21.870 1.00 64.38 193 ALA A CA 1
ATOM 1511 C C . ALA A 1 193 ? 30.090 -7.919 -20.590 1.00 64.38 193 ALA A C 1
ATOM 1513 O O . ALA A 1 193 ? 30.191 -8.580 -19.563 1.00 64.38 193 ALA A O 1
ATOM 1514 N N . GLU A 1 194 ? 30.438 -6.630 -20.618 1.00 56.31 194 GLU A N 1
ATOM 1515 C CA . GLU A 1 194 ? 30.980 -5.907 -19.455 1.00 56.31 194 GLU A CA 1
ATOM 1516 C C . GLU A 1 194 ? 29.898 -5.363 -18.498 1.00 56.31 194 GLU A C 1
ATOM 1518 O O . GLU A 1 194 ? 30.210 -4.855 -17.422 1.00 56.31 194 GLU A O 1
ATOM 1523 N N . SER A 1 195 ? 28.615 -5.469 -18.860 1.00 51.66 195 SER A N 1
ATOM 1524 C CA . SER A 1 195 ? 27.510 -4.833 -18.125 1.00 51.66 195 SER A CA 1
ATOM 1525 C C . SER A 1 195 ? 27.010 -5.610 -16.894 1.00 51.66 195 SER A C 1
ATOM 1527 O O . SER A 1 195 ? 26.346 -5.021 -16.039 1.00 51.66 195 SER A O 1
ATOM 1529 N N . GLU A 1 196 ? 27.362 -6.894 -16.734 1.00 45.34 196 GLU A N 1
ATOM 1530 C CA . GLU A 1 196 ? 26.978 -7.693 -15.551 1.00 45.34 196 GLU A CA 1
ATOM 1531 C C . GLU A 1 196 ? 27.699 -7.254 -14.262 1.00 45.34 196 GLU A C 1
ATOM 1533 O O . GLU A 1 196 ? 27.184 -7.468 -13.166 1.00 45.34 196 GLU A O 1
ATOM 1538 N N . ALA A 1 197 ? 28.850 -6.579 -14.365 1.00 38.09 197 ALA A N 1
ATOM 1539 C CA . ALA A 1 197 ? 29.666 -6.214 -13.204 1.00 38.09 197 ALA A CA 1
ATOM 1540 C C . ALA A 1 197 ? 29.147 -4.999 -12.406 1.00 38.09 197 ALA A C 1
ATOM 1542 O O . ALA A 1 197 ? 29.583 -4.788 -11.277 1.00 38.09 197 ALA A O 1
ATOM 1543 N N . LEU A 1 198 ? 28.225 -4.197 -12.956 1.00 37.22 198 LEU A N 1
ATOM 1544 C CA . LEU A 1 198 ? 27.828 -2.907 -12.364 1.00 37.22 198 LEU A CA 1
ATOM 1545 C C . LEU A 1 198 ? 26.484 -2.909 -11.614 1.00 37.22 198 LEU A C 1
ATOM 1547 O O . LEU A 1 198 ? 26.094 -1.879 -11.076 1.00 37.22 198 LEU A O 1
ATOM 1551 N N . MET A 1 199 ? 25.779 -4.041 -11.553 1.00 31.69 199 MET A N 1
ATOM 1552 C CA . MET A 1 199 ? 24.469 -4.158 -10.883 1.00 31.69 199 MET A CA 1
ATOM 1553 C C . MET A 1 199 ? 24.561 -4.572 -9.397 1.00 31.69 199 MET A C 1
ATOM 1555 O O . MET A 1 199 ? 23.536 -4.865 -8.785 1.00 31.69 199 MET A O 1
ATOM 1559 N N . ALA A 1 200 ? 25.767 -4.624 -8.818 1.00 30.02 200 ALA A N 1
ATOM 1560 C CA . ALA A 1 200 ? 26.023 -5.097 -7.449 1.00 30.02 200 ALA A CA 1
ATOM 1561 C C . ALA A 1 200 ? 26.775 -4.081 -6.558 1.00 30.02 200 ALA A C 1
ATOM 1563 O O . ALA A 1 200 ? 27.627 -4.472 -5.759 1.00 30.02 200 ALA A O 1
ATOM 1564 N N . LEU A 1 201 ? 26.454 -2.790 -6.680 1.00 31.95 201 LEU A N 1
ATOM 1565 C CA . LEU A 1 201 ? 26.812 -1.746 -5.708 1.00 31.95 201 LEU A CA 1
ATOM 1566 C C . LEU A 1 201 ? 25.541 -1.056 -5.211 1.00 31.95 201 LEU A C 1
ATOM 1568 O O . LEU A 1 201 ? 25.518 -0.696 -4.015 1.00 31.95 201 LEU A O 1
#

Sequence (201 aa):
MKTVFVAMSADIFHTGHLNIIKVARELGDVIVGLGTDEISAQYKQMAFMSYEQRKAILENIKGVTRVIPQPTLDLVPNLRALKPDFVVHGDDWKTGLLRETRQGVIDVLQEWGGQLIEPAYTSGISSTNLRAALNSATNSPEYRSRQLHRLFTFKPFVRMIEVHNGLSAAVAENTNVSINKKVAEFDALWLGAESEALMAL

Foldseek 3Di:
DAEEEEEDQQQPPDVLVVVQLVVRLVGHQYEYAHEAQQQCVPPHNRRPDHSVRSLVVQVPDPRHPYYDYDDDLQCLVVCVVVVGQEYEDAPPLCDDDSVVSVVSVVVNNVVPNHYYDHDHGDPPDDPVVVVVVVCCCCVDPVNVVVVVVVCVVPDVDAAEDEDQEPVSVVCQQPDWDQDPNDIDGHRYYDYDPNNVVPPPD

Secondary structure (DSSP, 8-state):
--EEEEEE--SS--HHHHHHHHHHHHHSEEEEEEEPHHHHHHHSSPPSS-HHHHHHHHHTSTTEEEEEEE-SS--HHHHHHH--SEEE--GGGGSSTTHHHHHHHHHHHHTTT-EEE-PPP-TT--HHHHHHHHHHHHH-HHHHHHHHHHHHHH-S---EEEESSHHHHHHHHH-EEEETTEEEE-SEEEE-TTGGGGS--

Organism: NCBI:txid652676

Radius of gyration: 22.99 Å; Cα contacts (8 Å, |Δi|>4): 291; chains: 1; bounding box: 52×29×71 Å

Mean predicted aligned error: 9.91 Å